Protein AF-A0AAX3VBH2-F1 (afdb_monomer)

Foldseek 3Di:
DWAKEWEFQVNLVFADFDAAFDKWKFAKAFQAPNNQAQQLAQVVDKDKWFKDFFPDDWDWDCDLLNDPDTAIWTWMWTDDPQAIYIYIDHPPDDRIDMGHGHIYTQATHGDPDPSNVVSCVNGRPVRMHIFGWHWKKKKKFKWAQAFSPNCCDDPPHGRDDTHTDRPRIDIDTDNTDDSGWDKDAPDPDPRGMIITIIIITTTGGDD

Sequence (207 aa):
MITPVVIDGLRLRWFVPPELGETVRWGLSWNVDSPSRWAVVEPAWLLTAEVRTSSKPLMWRLPRDGSDIREPVQPAVGRVGALQFMFDAEPPLPSRIEAAGALQLRAGTPRDDTNARQAWTDFDENASTTGVVRRLRLMSMESDMLPDPKFPHGPNWGWASRQFVSGSERFYELARAPRALRSYQLTDREYGPRREDFLLVDLETAA

Mean predicted aligned error: 5.99 Å

Nearest PDB structures (foldseek):
  8civ-assembly1_W  TM=4.843E-01  e=7.245E+00  Saccharomyces cerevisiae
  2f1x-assembly1_A  TM=1.568E-01  e=3.586E+00  Homo sapiens
  8frw-assembly1_A  TM=1.556E-01  e=5.528E+00  Mus musculus

Radius of gyration: 17.37 Å; Cα contacts (8 Å, |Δi|>4): 495; chains: 1; bounding box: 42×42×44 Å

pLDDT: mean 87.61, std 13.07, range [43.56, 98.56]

Secondary structure (DSSP, 8-state):
-EEEEEE-TTHHHHBPPP-TT-EEEEEEESSSS-TTTTTTSSTT-EEEEEEEE-SSPPEEE--TT--SSPEEEEEEEEEETTEEEEEEEPSSPPSEEEEES-EEEEE-SB-S-HHHHHHHHHS-GGGEEEEEEEEEEEEEEEEEEEE-TT-TTSSS-SEEEEEE-TT--EEEEESS--S---EEESSS-TTS-EEEEEEEEEEEPP-

Structure (mmCIF, N/CA/C/O backbone):
data_AF-A0AAX3VBH2-F1
#
_entry.id   AF-A0AAX3VBH2-F1
#
loop_
_atom_site.group_PDB
_atom_site.id
_atom_site.type_symbol
_atom_site.label_atom_id
_atom_site.label_alt_id
_atom_site.label_comp_id
_atom_site.label_asym_id
_atom_site.label_entity_id
_atom_site.label_seq_id
_atom_site.pdbx_PDB_ins_code
_atom_site.Cartn_x
_atom_site.Cartn_y
_atom_site.Cartn_z
_atom_site.occupancy
_atom_site.B_iso_or_equiv
_atom_site.auth_seq_id
_atom_site.auth_comp_id
_atom_site.auth_asym_id
_atom_site.auth_atom_id
_atom_site.pdbx_PDB_model_num
ATOM 1 N N . MET A 1 1 ? -15.650 4.581 3.842 1.00 94.12 1 MET A N 1
ATOM 2 C CA . MET A 1 1 ? -15.058 4.546 2.480 1.00 94.12 1 MET A CA 1
ATOM 3 C C . MET A 1 1 ? -14.186 3.307 2.359 1.00 94.12 1 MET A C 1
ATOM 5 O O . MET A 1 1 ? -13.433 3.052 3.289 1.00 94.12 1 MET A O 1
ATOM 9 N N . ILE A 1 2 ? -14.280 2.545 1.263 1.00 96.75 2 ILE A N 1
ATOM 10 C CA . ILE A 1 2 ? -13.403 1.386 1.018 1.00 96.75 2 ILE A CA 1
ATOM 11 C C . ILE A 1 2 ? -12.161 1.838 0.246 1.00 96.75 2 ILE A C 1
ATOM 13 O O . ILE A 1 2 ? -12.277 2.501 -0.783 1.00 96.75 2 ILE A O 1
ATOM 17 N N . THR A 1 3 ? -10.986 1.490 0.764 1.00 97.12 3 THR A N 1
ATOM 18 C CA . THR A 1 3 ? -9.677 1.845 0.209 1.00 97.12 3 THR A CA 1
ATOM 19 C C . THR A 1 3 ? -8.862 0.577 -0.049 1.00 97.12 3 THR A C 1
ATOM 21 O O . THR A 1 3 ? -8.591 -0.149 0.910 1.00 97.12 3 THR A O 1
ATOM 24 N N . PRO A 1 4 ? -8.451 0.294 -1.295 1.00 97.12 4 PRO A N 1
ATOM 25 C CA . PRO A 1 4 ? -7.553 -0.803 -1.601 1.00 97.12 4 PRO A CA 1
ATOM 26 C C . PRO A 1 4 ? -6.140 -0.483 -1.107 1.00 97.12 4 PRO A C 1
ATOM 28 O O . PRO A 1 4 ? -5.539 0.538 -1.452 1.00 97.12 4 PRO A O 1
ATOM 31 N N . VAL A 1 5 ? -5.609 -1.382 -0.284 1.00 97.31 5 VAL A N 1
ATOM 32 C CA . VAL A 1 5 ? -4.260 -1.311 0.274 1.00 97.31 5 VAL A CA 1
ATOM 33 C C . VAL A 1 5 ? -3.477 -2.550 -0.134 1.00 97.31 5 VAL A C 1
ATOM 35 O O . VAL A 1 5 ? -3.871 -3.675 0.161 1.00 97.31 5 VAL A O 1
ATOM 38 N N . VAL A 1 6 ? -2.337 -2.347 -0.780 1.00 95.88 6 VAL A N 1
ATOM 39 C CA . VAL A 1 6 ? -1.390 -3.391 -1.142 1.00 95.88 6 VAL A CA 1
ATOM 40 C C . VAL A 1 6 ? -0.329 -3.555 -0.059 1.00 95.88 6 VAL A C 1
ATOM 42 O O . VAL A 1 6 ? 0.297 -2.597 0.404 1.00 95.88 6 VAL A O 1
ATOM 45 N N . ILE A 1 7 ? -0.082 -4.810 0.296 1.00 96.00 7 ILE A N 1
ATOM 46 C CA . ILE A 1 7 ? 1.018 -5.259 1.137 1.00 96.00 7 ILE A CA 1
ATOM 47 C C . ILE A 1 7 ? 1.890 -6.187 0.287 1.00 96.00 7 ILE A C 1
ATOM 49 O O . ILE A 1 7 ? 1.461 -7.267 -0.126 1.00 96.00 7 ILE A O 1
ATOM 53 N N . ASP A 1 8 ? 3.120 -5.759 0.015 1.00 93.50 8 ASP A N 1
ATOM 54 C CA . ASP A 1 8 ? 4.111 -6.568 -0.695 1.00 93.50 8 ASP A CA 1
ATOM 55 C C . ASP A 1 8 ? 4.817 -7.577 0.231 1.00 93.50 8 ASP A C 1
ATOM 57 O O . ASP A 1 8 ? 4.678 -7.558 1.458 1.00 93.50 8 ASP A O 1
ATOM 61 N N . GLY A 1 9 ? 5.606 -8.479 -0.359 1.00 92.75 9 GLY A N 1
ATOM 62 C CA . GLY A 1 9 ? 6.325 -9.513 0.389 1.00 92.75 9 GLY A CA 1
ATOM 63 C C . GLY A 1 9 ? 7.362 -8.985 1.389 1.00 92.75 9 GLY A C 1
ATOM 64 O O . GLY A 1 9 ? 7.724 -9.704 2.32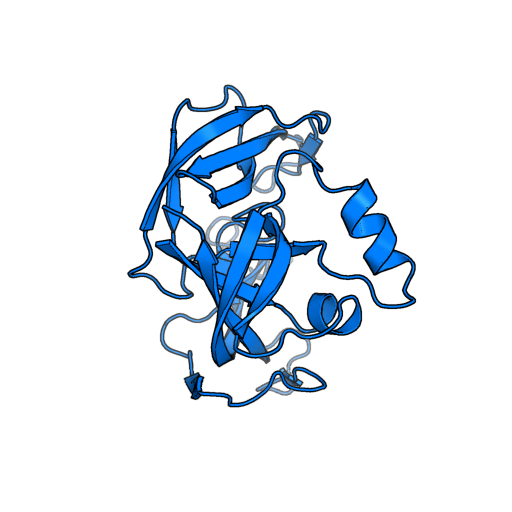1 1.00 92.75 9 GLY A O 1
ATOM 65 N N . LEU A 1 10 ? 7.866 -7.757 1.235 1.00 91.88 10 LEU A N 1
ATOM 66 C CA . LEU A 1 10 ? 8.751 -7.134 2.222 1.00 91.88 10 LEU A CA 1
ATOM 67 C C . LEU A 1 10 ? 7.934 -6.644 3.422 1.00 91.88 10 LEU A C 1
ATOM 69 O O . LEU A 1 10 ? 8.217 -7.021 4.557 1.00 91.88 10 LEU A O 1
ATOM 73 N N . ARG A 1 11 ? 6.864 -5.889 3.168 1.00 94.00 11 ARG A N 1
ATOM 74 C CA . ARG A 1 11 ? 5.983 -5.337 4.206 1.00 94.00 11 ARG A CA 1
ATOM 75 C C . ARG A 1 11 ? 5.262 -6.439 4.983 1.00 94.00 11 ARG A C 1
ATOM 77 O O . ARG A 1 11 ? 5.154 -6.342 6.202 1.00 94.00 11 ARG A O 1
ATOM 84 N N . LEU A 1 12 ? 4.876 -7.536 4.328 1.00 94.88 12 LEU A N 1
ATOM 85 C CA . LEU A 1 12 ? 4.289 -8.700 5.003 1.00 94.88 12 LEU A CA 1
ATOM 86 C C . LEU A 1 12 ? 5.286 -9.427 5.924 1.00 94.88 12 LEU A C 1
ATOM 88 O O . LEU A 1 12 ? 4.873 -10.105 6.864 1.00 94.88 12 LEU A O 1
ATOM 92 N N . ARG A 1 13 ? 6.598 -9.309 5.674 1.00 93.56 13 ARG A N 1
ATOM 93 C CA . ARG A 1 13 ? 7.633 -9.848 6.573 1.00 93.56 13 ARG A CA 1
ATOM 94 C C . ARG A 1 13 ? 7.843 -8.968 7.799 1.00 93.56 13 ARG A C 1
ATOM 96 O O . ARG A 1 13 ? 8.100 -9.512 8.866 1.00 93.56 13 ARG A O 1
ATOM 103 N N . TRP A 1 14 ? 7.709 -7.654 7.649 1.00 94.81 14 TRP A N 1
ATOM 104 C CA . TRP A 1 14 ? 7.930 -6.676 8.717 1.00 94.81 14 TRP A CA 1
ATOM 105 C C . TRP A 1 14 ? 6.729 -6.511 9.651 1.00 94.81 14 TRP A C 1
ATOM 107 O O . TRP A 1 14 ? 6.907 -6.304 10.850 1.00 94.81 14 TRP A O 1
ATOM 117 N N . PHE A 1 15 ? 5.507 -6.626 9.130 1.00 96.06 15 PHE A N 1
ATOM 118 C CA . PHE A 1 15 ? 4.290 -6.342 9.891 1.00 96.06 15 PHE A CA 1
ATOM 119 C C . PHE A 1 15 ? 3.464 -7.594 10.189 1.00 96.06 15 PHE A C 1
ATOM 121 O O . PHE A 1 15 ? 3.538 -8.619 9.500 1.00 96.06 15 PHE A O 1
ATOM 128 N N . VAL A 1 16 ? 2.683 -7.529 11.264 1.00 95.56 16 VAL A N 1
ATOM 129 C CA . VAL A 1 16 ? 1.690 -8.557 11.589 1.00 95.56 16 VAL A CA 1
ATOM 130 C C . VAL A 1 16 ? 0.636 -8.579 10.468 1.00 95.56 16 VAL A C 1
ATOM 132 O O . VAL A 1 16 ? 0.118 -7.515 10.123 1.00 95.56 16 VAL A O 1
ATOM 135 N N . PRO A 1 17 ? 0.351 -9.738 9.840 1.00 95.19 17 PRO A N 1
ATOM 136 C CA . PRO A 1 17 ? -0.667 -9.824 8.800 1.00 95.19 17 PRO A CA 1
ATOM 137 C C . PRO A 1 17 ? -2.057 -9.544 9.385 1.00 95.19 17 PRO A C 1
ATOM 139 O O . PRO A 1 17 ? -2.350 -10.079 10.453 1.00 95.19 17 PRO A O 1
ATOM 142 N N . PRO A 1 18 ? -2.905 -8.765 8.695 1.00 96.81 18 PRO A N 1
ATOM 143 C CA . PRO A 1 18 ? -4.230 -8.438 9.199 1.00 96.81 18 PRO A CA 1
ATOM 144 C C . PRO A 1 18 ? -5.196 -9.625 9.159 1.00 96.81 18 PRO A C 1
ATOM 146 O O . PRO A 1 18 ? -5.106 -10.494 8.281 1.00 96.81 18 PRO A O 1
ATOM 149 N N . GLU A 1 19 ? -6.190 -9.591 10.039 1.00 97.50 19 GLU A N 1
ATOM 150 C CA . GLU A 1 19 ? -7.351 -10.482 10.021 1.00 97.50 19 GLU A CA 1
ATOM 151 C C . GLU A 1 19 ? -8.620 -9.769 9.528 1.00 97.50 19 GLU A C 1
ATOM 153 O O . GLU A 1 19 ? -8.773 -8.554 9.640 1.00 97.50 19 GLU A O 1
ATOM 158 N N . LEU A 1 20 ? -9.563 -10.528 8.962 1.00 97.75 20 LEU A N 1
ATOM 159 C CA . LEU A 1 20 ? -10.864 -9.981 8.569 1.00 97.75 20 LEU A CA 1
ATOM 160 C C . LEU A 1 20 ? -11.619 -9.461 9.799 1.00 97.75 20 LEU A C 1
ATOM 162 O O . LEU A 1 20 ? -11.740 -10.157 10.803 1.00 97.75 20 LEU A O 1
ATOM 166 N N . GLY A 1 21 ? -12.165 -8.250 9.700 1.00 97.88 21 GLY A N 1
ATOM 167 C CA . GLY A 1 21 ? -12.861 -7.564 10.790 1.00 97.88 21 GLY A CA 1
ATOM 168 C C . GLY A 1 21 ? -11.937 -6.871 11.794 1.00 97.88 21 GLY A C 1
ATOM 169 O O . GLY A 1 21 ? -12.432 -6.164 12.671 1.00 97.88 21 GLY A O 1
ATOM 170 N N . GLU A 1 22 ? -10.617 -7.024 11.666 1.00 97.69 22 GLU A N 1
ATOM 171 C CA . GLU A 1 22 ? -9.654 -6.351 12.533 1.00 97.69 22 GLU A CA 1
ATOM 172 C C . GLU A 1 22 ? -9.677 -4.835 12.305 1.00 97.69 22 GLU A C 1
ATOM 174 O O . GLU A 1 22 ? -9.751 -4.357 11.170 1.00 97.69 22 GLU A O 1
ATOM 179 N N . THR A 1 23 ? -9.586 -4.072 13.396 1.00 98.00 23 THR A N 1
ATOM 180 C CA . THR A 1 23 ? -9.309 -2.633 13.334 1.00 98.00 23 THR A CA 1
ATOM 181 C C . THR A 1 23 ? -7.805 -2.414 13.367 1.00 98.00 23 THR A C 1
ATOM 183 O O . THR A 1 23 ? -7.145 -2.771 14.341 1.00 98.00 23 THR A O 1
ATOM 186 N N . VAL A 1 24 ? -7.270 -1.793 12.322 1.00 97.62 24 VAL A N 1
ATOM 187 C CA . VAL A 1 24 ? -5.834 -1.570 12.140 1.00 97.62 24 VAL A CA 1
ATOM 188 C C . VAL A 1 24 ? -5.507 -0.082 12.118 1.00 97.62 24 VAL A C 1
ATOM 190 O O . VAL A 1 24 ? -6.316 0.735 11.675 1.00 97.62 24 VAL A O 1
ATOM 193 N N . ARG A 1 25 ? -4.291 0.267 12.551 1.00 96.81 25 ARG A N 1
ATOM 194 C CA . ARG A 1 25 ? -3.691 1.593 12.356 1.00 96.81 25 ARG A CA 1
ATOM 195 C C . ARG A 1 25 ? -2.485 1.467 11.437 1.00 96.81 25 ARG A C 1
ATOM 197 O O . ARG A 1 25 ? -1.484 0.863 11.821 1.00 96.81 25 ARG A O 1
ATOM 204 N N . TRP A 1 26 ? -2.566 2.066 10.256 1.00 97.81 26 TRP A N 1
ATOM 205 C CA . TRP A 1 26 ? -1.555 1.950 9.209 1.00 97.81 26 TRP A CA 1
ATOM 206 C C . TRP A 1 26 ? -1.059 3.310 8.723 1.00 97.81 26 TRP A C 1
ATOM 208 O O . TRP A 1 26 ? -1.827 4.254 8.551 1.00 97.81 26 TRP A O 1
ATOM 218 N N . GLY A 1 27 ? 0.240 3.397 8.465 1.00 97.31 27 GLY A N 1
ATOM 219 C CA . GLY A 1 27 ? 0.831 4.402 7.598 1.00 97.31 27 GLY A CA 1
ATOM 220 C C . GLY A 1 27 ? 0.737 3.934 6.151 1.00 97.31 27 GLY A C 1
ATOM 221 O O . GLY A 1 27 ? 1.294 2.892 5.798 1.00 97.31 27 GLY A O 1
ATOM 222 N N . LEU A 1 28 ? 0.012 4.686 5.329 1.00 97.06 28 LEU A N 1
ATOM 223 C CA . LEU A 1 28 ? -0.258 4.368 3.929 1.00 97.06 28 LEU A CA 1
ATOM 224 C C . LEU A 1 28 ? 0.488 5.337 3.014 1.00 97.06 28 LEU A C 1
ATOM 226 O O . LEU A 1 28 ? 0.675 6.500 3.369 1.00 97.06 28 LEU A O 1
ATOM 230 N N . SER A 1 29 ? 0.886 4.883 1.828 1.00 95.06 29 SER A N 1
ATOM 231 C CA . SER A 1 29 ? 1.460 5.753 0.797 1.00 95.06 29 SER A CA 1
ATOM 232 C C . SER A 1 29 ? 0.906 5.466 -0.582 1.00 95.06 29 SER A C 1
ATOM 234 O O . SER A 1 29 ? 0.682 4.306 -0.898 1.00 95.06 29 SER A O 1
ATOM 236 N N . TRP A 1 30 ? 0.786 6.475 -1.436 1.00 91.94 30 TRP A N 1
ATOM 237 C CA . TRP A 1 30 ? 0.319 6.269 -2.809 1.00 91.94 30 TRP A CA 1
ATOM 238 C C . TRP A 1 30 ? 1.464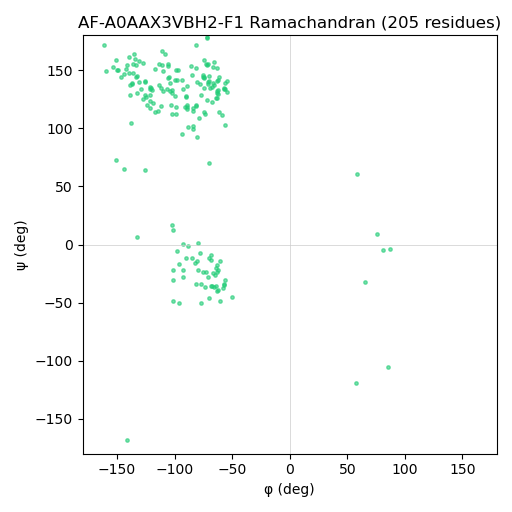 6.126 -3.828 1.00 91.94 30 TRP A C 1
ATOM 240 O O . TRP A 1 30 ? 1.505 5.151 -4.570 1.00 91.94 30 TRP A O 1
ATOM 250 N N . ASN A 1 31 ? 2.437 7.046 -3.834 1.00 82.50 31 ASN A N 1
ATOM 251 C CA . ASN A 1 31 ? 3.417 7.153 -4.927 1.00 82.50 31 ASN A CA 1
ATOM 252 C C . ASN A 1 31 ? 4.896 7.268 -4.482 1.00 82.50 31 ASN A C 1
ATOM 254 O O . ASN A 1 31 ? 5.748 7.489 -5.335 1.00 82.50 31 ASN A O 1
ATOM 258 N N . VAL A 1 32 ? 5.197 7.126 -3.184 1.00 74.94 32 VAL A N 1
ATOM 259 C CA . VAL A 1 32 ? 6.502 7.491 -2.582 1.00 74.94 32 VAL A CA 1
ATOM 260 C C . VAL A 1 32 ? 7.684 6.703 -3.177 1.00 74.94 32 VAL A C 1
ATOM 262 O O . VAL A 1 32 ? 8.647 7.303 -3.633 1.00 74.94 32 VAL A O 1
ATOM 265 N N . ASP A 1 33 ? 7.604 5.370 -3.285 1.00 68.38 33 ASP A N 1
ATOM 266 C CA . ASP A 1 33 ? 8.713 4.587 -3.879 1.00 68.38 33 ASP A CA 1
ATOM 267 C C . ASP A 1 33 ? 8.467 4.159 -5.324 1.00 68.38 33 ASP A C 1
ATOM 269 O O . ASP A 1 33 ? 9.378 3.720 -6.025 1.00 68.38 33 ASP A O 1
ATOM 273 N N . SER A 1 34 ? 7.209 4.115 -5.751 1.00 69.19 34 SER A N 1
ATOM 274 C CA . SER A 1 34 ? 6.845 3.481 -7.019 1.00 69.19 34 SER A CA 1
ATOM 275 C C . SER A 1 34 ? 5.608 4.151 -7.613 1.00 69.19 34 SER A C 1
ATOM 277 O O . SER A 1 34 ? 4.524 3.568 -7.588 1.00 69.19 34 SER A O 1
ATOM 279 N N . PRO A 1 35 ? 5.758 5.379 -8.145 1.00 66.19 35 PRO A N 1
ATOM 280 C CA . PRO A 1 35 ? 4.635 6.251 -8.477 1.00 66.19 35 PRO A CA 1
ATOM 281 C C . PRO A 1 35 ? 3.624 5.656 -9.456 1.00 66.19 35 PRO A C 1
ATOM 283 O O . PRO A 1 35 ? 2.437 5.938 -9.360 1.00 66.19 35 PRO A O 1
ATOM 286 N N . SER A 1 36 ? 4.096 4.841 -10.400 1.00 70.50 36 SER A N 1
ATOM 287 C CA . SER A 1 36 ? 3.272 4.196 -11.425 1.00 70.50 36 SER A CA 1
ATOM 288 C C . SER A 1 36 ? 2.861 2.770 -11.069 1.00 70.50 36 SER A C 1
ATOM 290 O O . SER A 1 36 ? 1.942 2.231 -11.678 1.00 70.50 36 SER A O 1
ATOM 292 N N . ARG A 1 37 ? 3.535 2.136 -10.100 1.00 76.69 37 ARG A N 1
ATOM 293 C CA . ARG A 1 37 ? 3.442 0.684 -9.899 1.00 76.69 37 ARG A CA 1
ATOM 294 C C . ARG A 1 37 ? 2.064 0.264 -9.408 1.00 76.69 37 ARG A C 1
ATOM 296 O O . ARG A 1 37 ? 1.573 -0.773 -9.818 1.00 76.69 37 ARG A O 1
ATOM 303 N N . TRP A 1 38 ? 1.419 1.073 -8.575 1.00 85.50 38 TRP A N 1
ATOM 304 C CA . TRP A 1 38 ? 0.131 0.714 -7.974 1.00 85.50 38 TRP A CA 1
ATOM 305 C C . TRP A 1 38 ? -1.080 1.302 -8.699 1.00 85.50 38 TRP A C 1
ATOM 307 O O . TRP A 1 38 ? -2.203 0.938 -8.374 1.00 85.50 38 TRP A O 1
ATOM 317 N N . ALA A 1 39 ? -0.873 2.158 -9.705 1.00 83.00 39 ALA A N 1
ATOM 318 C CA . ALA A 1 39 ? -1.963 2.805 -10.441 1.00 83.00 39 ALA A CA 1
ATOM 319 C C . ALA A 1 39 ? -2.833 1.809 -11.231 1.00 83.00 39 ALA A C 1
ATOM 321 O O . ALA A 1 39 ? -4.005 2.069 -11.479 1.00 83.00 39 ALA A O 1
ATOM 322 N N . VAL A 1 40 ? -2.260 0.665 -11.618 1.00 84.00 40 VAL A N 1
ATOM 323 C CA . VAL A 1 40 ? -2.963 -0.407 -12.344 1.00 84.00 40 VAL A CA 1
ATOM 324 C C . VAL A 1 40 ? -3.761 -1.336 -11.425 1.00 84.00 40 VAL A C 1
ATOM 326 O O . VAL A 1 40 ? -4.615 -2.080 -11.897 1.00 84.00 40 VAL A O 1
ATOM 329 N N . VAL A 1 41 ? -3.490 -1.311 -10.118 1.00 85.38 41 VAL A N 1
ATOM 330 C CA . VAL A 1 41 ? -4.206 -2.129 -9.135 1.00 85.38 41 VAL A CA 1
ATOM 331 C C . VAL A 1 41 ? -5.506 -1.420 -8.814 1.00 85.38 41 VAL A C 1
ATOM 333 O O . VAL A 1 41 ? -5.427 -0.328 -8.302 1.00 85.38 41 VAL A O 1
ATOM 336 N N . GLU A 1 42 ? -6.678 -2.006 -9.060 1.00 90.88 42 GLU A N 1
ATOM 337 C CA . GLU A 1 42 ? -7.979 -1.342 -8.820 1.00 90.88 42 GLU A CA 1
ATOM 338 C C . GLU A 1 42 ? -8.167 -0.019 -9.591 1.00 90.88 42 GLU A C 1
ATOM 340 O O . GLU A 1 42 ? -8.409 1.031 -8.998 1.00 90.88 42 GLU A O 1
ATOM 345 N N . PRO A 1 43 ? -8.123 -0.036 -10.936 1.00 87.88 43 PRO A N 1
ATOM 346 C CA . PRO A 1 43 ? -8.179 1.182 -11.753 1.00 87.88 43 PRO A CA 1
ATOM 347 C C . PRO A 1 43 ? -9.493 1.970 -11.610 1.00 87.88 43 PRO A C 1
ATOM 349 O O . PRO A 1 43 ? -9.558 3.137 -11.984 1.00 87.88 43 PRO A O 1
ATOM 352 N N . ALA A 1 44 ? -10.547 1.339 -11.083 1.00 91.06 44 ALA A N 1
ATOM 353 C CA . ALA A 1 44 ? -11.822 1.990 -10.797 1.00 91.06 44 ALA A CA 1
ATOM 354 C C . ALA A 1 44 ? -11.817 2.778 -9.475 1.00 91.06 44 ALA A C 1
ATOM 356 O O . ALA A 1 44 ? -12.730 3.568 -9.233 1.00 91.06 44 ALA A O 1
ATOM 357 N N . TRP A 1 45 ? -10.825 2.562 -8.607 1.00 93.94 45 TRP A N 1
ATOM 358 C CA . TRP A 1 45 ? -10.697 3.311 -7.368 1.00 93.94 45 TRP A CA 1
ATOM 359 C C . TRP A 1 45 ? -9.969 4.629 -7.626 1.00 93.94 45 TRP A C 1
ATOM 361 O O . TRP A 1 45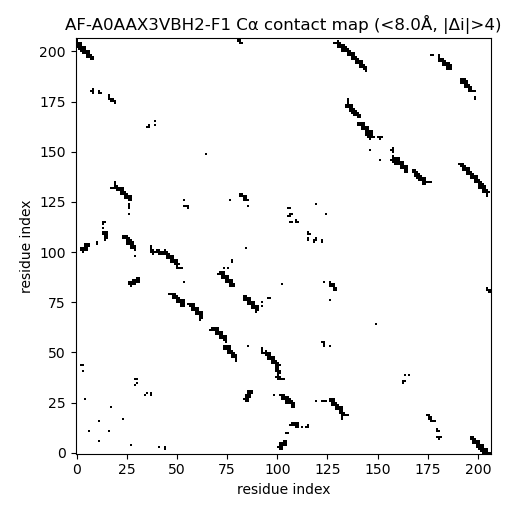 ? -8.794 4.655 -7.995 1.00 93.94 45 TRP A O 1
ATOM 371 N N . LEU A 1 46 ? -10.694 5.725 -7.419 1.00 93.88 46 LEU A N 1
ATOM 372 C CA . LEU A 1 46 ? -10.233 7.094 -7.597 1.00 93.88 46 LEU A CA 1
ATOM 373 C C . LEU A 1 46 ? -10.765 7.945 -6.445 1.00 93.88 46 LEU A C 1
ATOM 375 O O . LEU A 1 46 ? -11.937 7.840 -6.076 1.00 93.88 46 LEU A O 1
ATOM 379 N N . LEU A 1 47 ? -9.921 8.816 -5.903 1.00 93.81 47 LEU A N 1
ATOM 380 C CA . LEU A 1 47 ? -10.316 9.793 -4.894 1.00 93.81 47 LEU A CA 1
ATOM 381 C C . LEU A 1 47 ? -9.643 11.138 -5.133 1.00 93.81 47 LEU A C 1
ATOM 383 O O . LEU A 1 47 ? -8.486 11.210 -5.544 1.00 93.81 47 LEU A O 1
ATOM 387 N N . THR A 1 48 ? -10.343 12.209 -4.782 1.00 96.62 48 THR A N 1
ATOM 388 C CA . THR A 1 48 ? -9.766 13.551 -4.729 1.00 96.62 48 THR A CA 1
ATOM 389 C C . THR A 1 48 ? -9.400 13.874 -3.286 1.00 96.62 48 THR A C 1
ATOM 391 O O . THR A 1 48 ? -10.287 14.020 -2.446 1.00 96.62 48 THR A O 1
ATOM 394 N N . ALA A 1 49 ? -8.105 13.982 -2.994 1.00 96.31 49 ALA A N 1
ATOM 395 C CA . ALA A 1 49 ? -7.593 14.287 -1.663 1.00 96.31 49 ALA A CA 1
ATOM 396 C C . ALA A 1 49 ? -7.224 15.760 -1.523 1.00 96.31 49 ALA A C 1
ATOM 398 O O . ALA A 1 49 ? -6.634 16.348 -2.430 1.00 96.31 49 ALA A O 1
ATOM 399 N N . GLU A 1 50 ? -7.505 16.330 -0.354 1.00 97.50 50 GLU A N 1
ATOM 400 C CA . GLU A 1 50 ? -6.897 17.590 0.066 1.00 97.50 50 GLU A CA 1
ATOM 401 C C . GLU A 1 50 ? -5.451 17.351 0.479 1.00 97.50 50 GLU A C 1
ATOM 403 O O . GLU A 1 50 ? -5.119 16.312 1.056 1.00 97.50 50 GLU A O 1
ATOM 408 N N . VAL A 1 51 ? -4.590 18.316 0.180 1.00 97.00 51 VAL A N 1
ATOM 409 C CA . VAL A 1 51 ? -3.150 18.183 0.373 1.00 97.00 51 VAL A CA 1
ATOM 410 C C . VAL A 1 51 ? -2.668 19.131 1.450 1.00 97.00 51 VAL A C 1
ATOM 412 O O . VAL A 1 51 ? -3.013 20.312 1.481 1.00 97.00 51 VAL A O 1
ATOM 415 N N . ARG A 1 52 ? -1.785 18.614 2.297 1.00 95.12 52 ARG A N 1
ATOM 416 C CA . ARG A 1 52 ? -0.952 19.417 3.187 1.00 95.12 52 ARG A CA 1
ATOM 417 C C . ARG A 1 52 ? 0.488 18.934 3.149 1.00 95.12 52 ARG A C 1
ATOM 419 O O . ARG A 1 52 ? 0.758 17.778 2.825 1.00 95.12 52 ARG A O 1
ATOM 426 N N . THR A 1 53 ? 1.408 19.797 3.551 1.00 93.31 53 THR A N 1
ATOM 427 C CA . THR A 1 53 ? 2.808 19.417 3.742 1.00 93.31 53 THR A CA 1
ATOM 428 C C . THR A 1 53 ? 2.930 18.371 4.854 1.00 93.31 53 THR A C 1
ATOM 430 O O . THR A 1 53 ? 2.222 18.432 5.869 1.00 93.31 53 THR A O 1
ATOM 433 N N . SER A 1 54 ? 3.816 17.395 4.657 1.00 93.81 54 SER A N 1
ATOM 434 C CA . SER A 1 54 ? 4.223 16.476 5.719 1.00 93.81 54 SER A CA 1
ATOM 435 C C . SER A 1 54 ? 5.162 17.173 6.708 1.00 93.81 54 SER A C 1
ATOM 437 O O . SER A 1 54 ? 5.811 18.164 6.380 1.00 93.81 54 SER A O 1
ATOM 439 N N . SER A 1 55 ? 5.270 16.627 7.918 1.00 92.25 55 SER A N 1
ATOM 440 C CA . SER A 1 55 ? 6.337 16.985 8.861 1.00 92.25 55 SER A CA 1
ATOM 441 C C . SER A 1 55 ? 7.730 16.525 8.404 1.00 92.25 55 SER A C 1
ATOM 443 O O . SER A 1 55 ? 8.736 16.957 8.969 1.00 92.25 55 SER A O 1
ATOM 445 N N . LYS A 1 56 ? 7.809 15.646 7.395 1.00 91.56 56 LYS A N 1
ATOM 446 C CA . LYS A 1 56 ? 9.075 15.141 6.861 1.00 91.56 56 LYS A CA 1
ATOM 447 C C . LYS A 1 56 ? 9.789 16.191 6.003 1.00 91.56 56 LYS A C 1
ATOM 449 O O . LYS A 1 56 ? 9.133 16.958 5.293 1.00 91.56 56 LYS A O 1
ATOM 454 N N . PRO A 1 57 ? 11.132 16.234 6.068 1.00 89.75 57 PRO A N 1
ATOM 455 C CA . PRO A 1 57 ? 11.914 17.228 5.351 1.00 89.75 57 PRO A CA 1
ATOM 456 C C . PRO A 1 57 ? 11.798 17.051 3.836 1.00 89.75 57 PRO A C 1
ATOM 458 O O . PRO A 1 57 ? 11.530 15.958 3.336 1.00 89.75 57 PRO A O 1
ATOM 461 N N . LEU A 1 58 ? 12.058 18.140 3.114 1.00 90.00 58 LEU A N 1
ATOM 462 C CA . LEU A 1 58 ? 12.242 18.115 1.668 1.00 90.00 58 LEU A CA 1
ATOM 463 C C . LEU A 1 58 ? 13.363 17.134 1.303 1.00 90.00 58 LEU A C 1
ATOM 465 O O . LEU A 1 58 ? 14.439 17.135 1.907 1.00 90.00 58 LEU A O 1
ATOM 469 N N . MET A 1 59 ? 13.094 16.304 0.306 1.00 88.50 59 MET A N 1
ATOM 470 C CA . MET A 1 59 ? 14.011 15.302 -0.213 1.00 88.50 59 MET A CA 1
ATOM 471 C C . MET A 1 59 ? 14.513 15.718 -1.593 1.00 88.50 59 MET A C 1
ATOM 473 O O . MET A 1 59 ? 13.938 16.578 -2.256 1.00 88.50 59 MET A O 1
ATOM 477 N N . TRP A 1 60 ? 15.589 15.078 -2.035 1.00 85.00 60 TRP A N 1
ATOM 478 C CA . TRP A 1 60 ? 16.146 15.265 -3.368 1.00 85.00 60 TRP A CA 1
ATOM 479 C C . TRP A 1 60 ? 16.162 13.919 -4.069 1.00 85.00 60 TRP A C 1
ATOM 481 O O . TRP A 1 60 ? 16.843 13.000 -3.606 1.00 85.00 60 TRP A O 1
ATOM 491 N N . ARG A 1 61 ? 15.422 13.795 -5.171 1.00 74.69 61 ARG A N 1
ATOM 492 C CA . ARG A 1 61 ? 15.430 12.580 -5.993 1.00 74.69 61 ARG A CA 1
ATOM 493 C C . ARG A 1 61 ? 16.209 12.812 -7.271 1.00 74.69 61 ARG A C 1
ATOM 495 O O . ARG A 1 61 ? 16.303 13.941 -7.746 1.00 74.69 61 ARG A O 1
ATOM 502 N N . LEU A 1 62 ? 16.732 11.733 -7.842 1.00 69.69 62 LEU A N 1
ATOM 503 C CA . LEU A 1 62 ? 17.126 11.781 -9.241 1.00 69.69 62 LEU A CA 1
ATOM 504 C C . LEU A 1 62 ? 15.867 12.041 -10.086 1.00 69.69 62 LEU A C 1
ATOM 506 O O . LEU A 1 62 ? 14.829 11.414 -9.837 1.00 69.69 62 LEU A O 1
ATOM 510 N N . PRO A 1 63 ? 15.934 12.997 -11.014 1.00 64.50 63 PRO A N 1
ATOM 511 C CA . PRO A 1 63 ? 14.809 13.406 -11.828 1.00 64.50 63 PRO A CA 1
ATOM 512 C C . PRO A 1 63 ? 14.346 12.254 -12.708 1.00 64.50 63 PRO A C 1
ATOM 514 O O . PRO A 1 63 ? 15.106 11.364 -13.104 1.00 64.50 63 PRO A O 1
ATOM 517 N N . ARG A 1 64 ? 13.054 12.269 -13.040 1.00 59.31 64 ARG A N 1
ATOM 518 C CA . ARG A 1 64 ? 12.448 11.222 -13.879 1.00 59.31 64 ARG A CA 1
ATOM 519 C C . ARG A 1 64 ? 12.943 11.265 -15.325 1.00 59.31 64 ARG A C 1
ATOM 521 O O . ARG A 1 64 ? 12.541 10.415 -16.117 1.00 59.31 64 ARG A O 1
ATOM 528 N N . ASP A 1 65 ? 13.684 12.293 -15.718 1.00 58.47 65 ASP A N 1
ATOM 529 C CA . ASP A 1 65 ? 14.253 12.459 -17.057 1.00 58.47 65 ASP A CA 1
ATOM 530 C C . ASP A 1 65 ? 15.641 11.817 -17.219 1.00 58.47 65 ASP A C 1
ATOM 532 O O . ASP A 1 65 ? 16.180 11.827 -18.323 1.00 58.47 65 ASP A O 1
ATOM 536 N N . GLY A 1 66 ? 16.186 11.217 -16.153 1.00 58.62 66 GLY A N 1
ATOM 537 C CA . GLY A 1 66 ? 17.485 10.549 -16.177 1.00 58.62 66 GLY A CA 1
ATOM 538 C C . GLY A 1 66 ? 18.676 11.504 -16.182 1.00 58.62 66 GLY A C 1
ATOM 539 O O . GLY A 1 66 ? 19.802 11.051 -16.377 1.00 58.62 66 GLY A O 1
ATOM 540 N N . SER A 1 67 ? 18.457 12.805 -15.973 1.00 65.69 67 SER A N 1
ATOM 541 C CA . SER A 1 67 ? 19.554 13.730 -15.717 1.00 65.69 67 SER A CA 1
ATOM 542 C C . SER A 1 67 ? 20.135 13.519 -14.313 1.00 65.69 67 SER A C 1
ATOM 544 O O . SER A 1 67 ? 19.475 13.033 -13.397 1.00 65.69 67 SER A O 1
ATOM 546 N N . ASP A 1 68 ? 21.396 13.901 -14.116 1.00 72.19 68 ASP A N 1
ATOM 547 C CA . ASP A 1 68 ? 22.039 13.837 -12.795 1.00 72.19 68 ASP A CA 1
ATOM 548 C C . ASP A 1 68 ? 21.639 15.016 -11.883 1.00 72.19 68 ASP A C 1
ATOM 550 O O . ASP A 1 68 ? 22.105 15.137 -10.744 1.00 72.19 68 ASP A O 1
ATOM 554 N N . ILE A 1 69 ? 20.774 15.914 -12.370 1.00 73.94 69 ILE A N 1
ATOM 555 C CA . ILE A 1 69 ? 20.354 17.119 -11.656 1.00 73.94 69 ILE A CA 1
ATOM 556 C C . ILE A 1 69 ? 19.218 16.754 -10.711 1.00 73.94 69 ILE A C 1
ATOM 558 O O . ILE A 1 69 ? 18.065 16.668 -11.108 1.00 73.94 69 ILE A O 1
ATOM 562 N N . ARG A 1 70 ? 19.536 16.557 -9.432 1.00 79.88 70 ARG A N 1
ATOM 563 C CA . ARG A 1 70 ? 18.520 16.202 -8.438 1.00 79.88 70 ARG A CA 1
ATOM 564 C C . ARG A 1 70 ? 17.396 17.240 -8.379 1.00 79.88 70 ARG A C 1
ATOM 566 O O . ARG A 1 70 ? 17.653 18.435 -8.251 1.00 79.88 70 ARG A O 1
ATOM 573 N N . GLU A 1 71 ? 16.162 16.754 -8.375 1.00 82.06 71 GLU A N 1
ATOM 574 C CA . GLU A 1 71 ? 14.954 17.562 -8.231 1.00 82.06 71 GLU A CA 1
ATOM 575 C C . GLU A 1 71 ? 14.458 17.546 -6.783 1.00 82.06 71 GLU A C 1
ATOM 577 O O . GLU A 1 71 ? 14.502 16.494 -6.122 1.00 82.06 71 GLU A O 1
ATOM 582 N N . PRO A 1 72 ? 13.957 18.687 -6.278 1.00 88.44 72 PRO A N 1
ATOM 583 C CA . PRO A 1 72 ? 13.337 18.735 -4.969 1.00 88.44 72 PRO A CA 1
ATOM 584 C C . PRO A 1 72 ? 12.004 17.984 -4.991 1.00 88.44 72 PRO A C 1
ATOM 586 O O . PRO A 1 72 ? 11.165 18.172 -5.870 1.00 88.44 72 PRO A O 1
ATOM 589 N N . VAL A 1 73 ? 11.788 17.166 -3.971 1.00 88.69 73 VAL A N 1
ATOM 590 C CA . VAL A 1 73 ? 10.534 16.460 -3.720 1.00 88.69 73 VAL A CA 1
ATOM 591 C C . VAL A 1 73 ? 10.085 16.784 -2.320 1.00 88.69 73 VAL A C 1
ATOM 593 O O . VAL A 1 73 ? 10.841 16.644 -1.360 1.00 88.69 73 VAL A O 1
ATOM 596 N N . GLN A 1 74 ? 8.836 17.199 -2.203 1.00 91.31 74 GLN A N 1
ATOM 597 C CA . GLN A 1 74 ? 8.216 17.483 -0.930 1.00 91.31 74 GLN A CA 1
ATOM 598 C C . GLN A 1 74 ? 7.305 16.311 -0.547 1.00 91.31 74 GLN A C 1
ATOM 600 O O . GLN A 1 74 ? 6.263 16.127 -1.185 1.00 91.31 74 GLN A O 1
ATOM 605 N N . PRO A 1 75 ? 7.646 15.548 0.511 1.00 93.19 75 PRO A N 1
ATOM 606 C CA . PRO A 1 75 ? 6.688 14.672 1.160 1.00 93.19 75 PRO 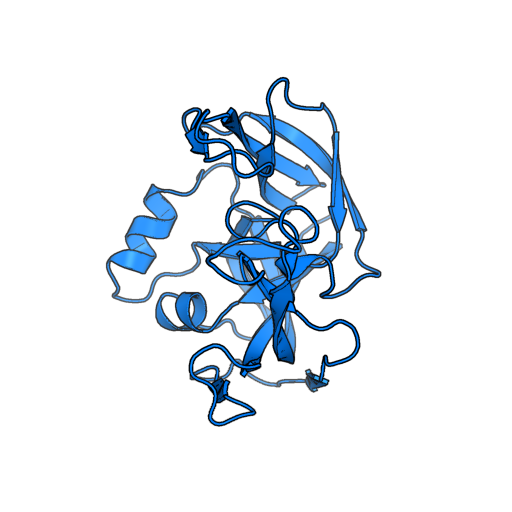A CA 1
ATOM 607 C C . PRO A 1 75 ? 5.455 15.466 1.588 1.00 93.19 75 PRO A C 1
ATOM 609 O O . PRO A 1 75 ? 5.547 16.527 2.222 1.00 93.19 75 PRO A O 1
ATOM 612 N N . ALA A 1 76 ? 4.295 14.934 1.246 1.00 95.06 76 ALA A N 1
ATOM 613 C CA . ALA A 1 76 ? 2.996 15.528 1.476 1.00 95.06 76 ALA A CA 1
ATOM 614 C C . ALA A 1 76 ? 2.021 14.481 2.013 1.00 95.06 76 ALA A C 1
ATOM 616 O O . ALA A 1 76 ? 2.257 13.272 1.952 1.00 95.06 76 ALA A O 1
ATOM 617 N N . VAL A 1 77 ? 0.917 14.965 2.571 1.00 96.88 77 VAL A N 1
ATOM 618 C CA . VAL A 1 77 ? -0.160 14.139 3.106 1.00 96.88 77 VAL A CA 1
ATOM 619 C C . VAL A 1 77 ? -1.432 14.452 2.341 1.00 96.88 77 VAL A C 1
ATOM 621 O O . VAL A 1 77 ? -1.872 15.602 2.310 1.00 96.88 77 VAL A O 1
ATOM 624 N N . GLY A 1 78 ? -2.006 13.421 1.728 1.00 96.62 78 GLY A N 1
ATOM 625 C CA . GLY A 1 78 ? -3.334 13.450 1.135 1.00 96.62 78 GLY A CA 1
ATOM 626 C C . GLY A 1 78 ? -4.369 13.051 2.179 1.00 96.62 78 GLY A C 1
ATOM 627 O O . GLY A 1 78 ? -4.148 12.104 2.938 1.00 96.62 78 GLY A O 1
ATOM 628 N N . ARG A 1 79 ? -5.493 13.769 2.230 1.00 96.69 79 ARG A N 1
ATOM 629 C CA . ARG A 1 79 ? -6.600 13.504 3.151 1.00 96.69 79 ARG A CA 1
ATOM 630 C C . ARG A 1 79 ? -7.945 13.428 2.433 1.00 96.69 79 ARG A C 1
ATOM 632 O O . ARG A 1 79 ? -8.286 14.320 1.660 1.00 96.69 79 ARG A O 1
ATOM 639 N N . VAL A 1 80 ? -8.733 12.406 2.775 1.00 95.94 80 VAL A N 1
ATOM 640 C CA . VAL A 1 80 ? -10.159 12.271 2.425 1.00 95.94 80 VAL A CA 1
ATOM 641 C C . VAL A 1 80 ? -10.918 11.740 3.638 1.00 95.94 80 VAL A C 1
ATOM 643 O O . VAL A 1 80 ? -10.814 10.563 3.979 1.00 95.94 80 VAL A O 1
ATOM 646 N N . GLY A 1 81 ? -11.662 12.610 4.324 1.00 93.62 81 GLY A N 1
ATOM 647 C CA . GLY A 1 81 ? -12.331 12.251 5.579 1.00 93.62 81 GLY A CA 1
ATOM 648 C C . GLY A 1 81 ? -11.327 11.748 6.626 1.00 93.62 81 GLY A C 1
ATOM 649 O O . GLY A 1 81 ? -10.408 12.483 7.016 1.00 93.62 81 GLY A O 1
ATOM 650 N N . ALA A 1 82 ? -11.504 10.495 7.061 1.00 95.06 82 ALA A N 1
ATOM 651 C CA . ALA A 1 82 ? -10.607 9.789 7.980 1.00 95.06 82 ALA A CA 1
ATOM 652 C C . ALA A 1 82 ? -9.402 9.101 7.301 1.00 95.06 82 ALA A C 1
ATOM 654 O O . ALA A 1 82 ? -8.482 8.669 7.998 1.00 95.06 82 ALA A O 1
ATOM 655 N N . LEU A 1 83 ? -9.385 8.990 5.967 1.00 97.06 83 LEU A N 1
ATOM 656 C CA . LEU A 1 83 ? -8.239 8.459 5.230 1.00 97.06 83 LEU A CA 1
ATOM 657 C C . LEU A 1 83 ? -7.138 9.520 5.153 1.00 97.06 83 LEU A C 1
ATOM 659 O O . LEU A 1 83 ? -7.369 10.642 4.697 1.00 97.06 83 LEU A O 1
ATOM 663 N N . GLN A 1 84 ? -5.932 9.125 5.541 1.00 97.25 84 GLN A N 1
ATOM 664 C CA . GLN A 1 84 ? -4.695 9.870 5.348 1.00 97.25 84 GLN A CA 1
ATOM 665 C C . GLN A 1 84 ? -3.615 8.971 4.741 1.00 97.25 84 GLN A C 1
ATOM 667 O O . GLN A 1 84 ? -3.461 7.805 5.113 1.00 97.25 84 GLN A O 1
ATOM 672 N N . PHE A 1 85 ? -2.846 9.513 3.805 1.00 96.38 85 PHE A N 1
ATOM 673 C CA . PHE A 1 85 ? -1.736 8.795 3.189 1.00 96.38 85 PHE A CA 1
ATOM 674 C C . PHE A 1 85 ? -0.626 9.755 2.783 1.00 96.38 85 PHE A C 1
ATOM 676 O O . PHE A 1 85 ? -0.875 10.912 2.449 1.00 96.38 85 PHE A O 1
ATOM 683 N N . MET A 1 86 ? 0.608 9.264 2.800 1.00 95.94 86 MET A N 1
ATOM 684 C CA . MET A 1 86 ? 1.761 10.011 2.320 1.00 95.94 86 MET A CA 1
ATOM 685 C C . MET A 1 86 ? 1.929 9.870 0.809 1.00 95.94 86 MET A C 1
ATOM 687 O O . MET A 1 86 ? 1.671 8.819 0.212 1.00 95.94 86 MET A O 1
ATOM 691 N N . PHE A 1 87 ? 2.405 10.931 0.185 1.00 93.50 87 PHE A N 1
ATOM 692 C CA . PHE A 1 87 ? 2.795 10.932 -1.213 1.00 93.50 87 PHE A CA 1
ATOM 693 C C . PHE A 1 87 ? 3.902 11.963 -1.431 1.00 93.50 87 PHE A C 1
ATOM 695 O O . PHE A 1 87 ? 4.067 12.892 -0.645 1.00 93.50 87 PHE A O 1
ATOM 702 N N . ASP A 1 88 ? 4.647 11.789 -2.505 1.00 90.62 88 ASP A N 1
ATOM 703 C CA . ASP A 1 88 ? 5.707 12.675 -2.944 1.00 90.62 88 ASP A CA 1
ATOM 704 C C . ASP A 1 88 ? 5.203 13.543 -4.097 1.00 90.62 88 ASP A C 1
ATOM 706 O O . ASP A 1 88 ? 4.654 13.034 -5.083 1.00 90.62 88 ASP A O 1
ATOM 710 N N . ALA A 1 89 ? 5.416 14.853 -3.992 1.00 88.56 89 ALA A N 1
ATOM 711 C CA . ALA A 1 89 ? 5.092 15.815 -5.038 1.00 88.56 89 ALA A CA 1
ATOM 712 C C . ALA A 1 89 ? 6.232 16.802 -5.281 1.00 88.56 89 ALA A C 1
ATOM 714 O O . ALA A 1 89 ? 7.056 17.074 -4.408 1.00 88.56 89 ALA A O 1
ATOM 715 N N . GLU A 1 90 ? 6.269 17.333 -6.497 1.00 86.81 90 GLU A N 1
ATOM 716 C CA . GLU A 1 90 ? 7.146 18.447 -6.838 1.00 86.81 90 GLU A CA 1
ATOM 717 C C . GLU A 1 90 ? 6.580 19.73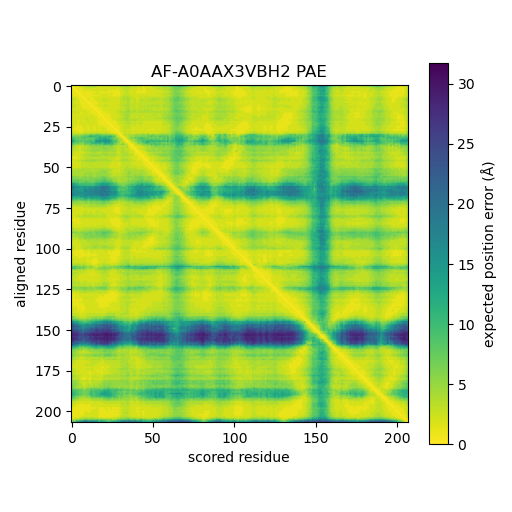3 -6.220 1.00 86.81 90 GLU A C 1
ATOM 719 O O . GLU A 1 90 ? 5.369 19.961 -6.283 1.00 86.81 90 GLU A O 1
ATOM 724 N N . PRO A 1 91 ? 7.416 20.567 -5.582 1.00 87.50 91 PRO A N 1
ATOM 725 C CA . PRO A 1 91 ? 6.980 21.866 -5.100 1.00 87.50 91 PRO A CA 1
ATOM 726 C C . PRO A 1 91 ? 6.726 22.826 -6.284 1.00 87.50 91 PRO A C 1
ATOM 728 O O . PRO A 1 91 ? 7.482 22.806 -7.254 1.00 87.50 91 PRO A O 1
ATOM 731 N N . PRO A 1 92 ? 5.725 23.723 -6.202 1.00 90.69 92 PRO A N 1
ATOM 732 C CA . PRO A 1 92 ? 4.828 23.936 -5.067 1.00 90.69 92 PRO A CA 1
ATOM 733 C C . PRO A 1 92 ? 3.765 22.835 -4.938 1.00 90.69 92 PRO A C 1
ATOM 735 O O . PRO A 1 92 ? 3.242 22.341 -5.932 1.00 90.69 92 PRO A O 1
ATOM 738 N N . LEU A 1 93 ? 3.416 22.481 -3.694 1.00 90.19 93 LEU A N 1
ATOM 739 C CA . LEU A 1 93 ? 2.401 21.456 -3.449 1.00 90.19 93 LEU A CA 1
ATOM 740 C C . LEU A 1 93 ? 1.036 21.903 -3.997 1.00 90.19 93 LEU A C 1
ATOM 742 O O . LEU A 1 93 ? 0.584 23.005 -3.667 1.00 90.19 93 LEU A O 1
ATOM 746 N N . PRO A 1 94 ? 0.350 21.058 -4.785 1.00 91.56 94 PRO A N 1
ATOM 747 C CA . PRO A 1 94 ? -1.012 21.348 -5.205 1.00 91.56 94 PRO A CA 1
ATOM 748 C C . PRO A 1 94 ? -1.938 21.322 -3.985 1.00 91.56 94 PRO A C 1
ATOM 750 O O . PRO A 1 94 ? -1.673 20.611 -3.023 1.00 91.56 94 PRO A O 1
ATOM 753 N N . SER A 1 95 ? -3.049 22.060 -4.021 1.00 95.00 95 SER A N 1
ATOM 754 C CA . SER A 1 95 ? -4.047 22.032 -2.938 1.00 95.00 95 SER A CA 1
ATOM 755 C C . SER A 1 95 ? -4.865 20.737 -2.914 1.00 95.00 95 SER A C 1
ATOM 757 O O . SER A 1 95 ? -5.417 20.367 -1.874 1.00 95.00 95 SER A O 1
ATOM 759 N N . ARG A 1 96 ? -4.951 20.048 -4.059 1.00 96.38 96 ARG A N 1
ATOM 760 C CA . ARG A 1 96 ? -5.644 18.771 -4.236 1.00 96.38 96 ARG A CA 1
ATOM 761 C C . ARG A 1 96 ? -4.885 17.857 -5.184 1.00 96.38 96 ARG A C 1
ATOM 763 O O . ARG A 1 96 ? -4.229 18.332 -6.107 1.00 96.38 96 ARG A O 1
ATOM 770 N N . ILE A 1 97 ? -5.033 16.555 -4.980 1.00 94.31 97 ILE A N 1
ATOM 771 C CA . ILE A 1 97 ? -4.562 15.524 -5.909 1.00 94.31 97 ILE A CA 1
ATOM 772 C C . ILE A 1 97 ? -5.662 14.511 -6.179 1.00 94.31 97 ILE A C 1
ATOM 774 O O . ILE A 1 97 ? -6.559 14.320 -5.357 1.00 94.31 97 ILE A O 1
ATOM 778 N N . GLU A 1 98 ? -5.545 13.822 -7.305 1.00 93.06 98 GLU A N 1
ATOM 779 C CA . GLU A 1 98 ? -6.280 12.593 -7.562 1.00 93.06 98 GLU A CA 1
ATOM 780 C C . GLU A 1 98 ? -5.367 11.406 -7.264 1.00 93.06 98 GLU A C 1
ATOM 782 O O . GLU A 1 98 ? -4.308 11.270 -7.876 1.00 93.06 98 GLU A O 1
ATOM 787 N N . ALA A 1 99 ? -5.757 10.571 -6.301 1.00 91.56 99 ALA A N 1
ATOM 788 C CA . ALA A 1 99 ? -5.086 9.305 -6.039 1.00 91.56 99 ALA A CA 1
ATOM 789 C C . ALA A 1 99 ? -5.918 8.168 -6.630 1.00 91.56 99 ALA A C 1
ATOM 791 O O . ALA A 1 99 ? -7.136 8.119 -6.449 1.00 91.56 99 ALA A O 1
ATOM 792 N N . ALA A 1 100 ? -5.248 7.272 -7.348 1.00 91.81 100 ALA A N 1
ATOM 793 C CA . ALA A 1 100 ? -5.885 6.208 -8.108 1.00 91.81 100 ALA A CA 1
ATOM 794 C C . ALA A 1 100 ? -5.169 4.872 -7.933 1.00 91.81 100 ALA A C 1
ATOM 796 O O . ALA A 1 100 ? -3.963 4.819 -7.666 1.00 91.81 100 ALA A O 1
ATOM 797 N N . GLY A 1 101 ? -5.914 3.799 -8.145 1.00 91.62 101 GLY A N 1
ATOM 798 C CA . GLY A 1 101 ? -5.398 2.449 -8.081 1.00 91.62 101 GLY A CA 1
ATOM 799 C C . GLY A 1 101 ? -5.409 1.909 -6.651 1.00 91.62 101 GLY A C 1
ATOM 800 O O . GLY A 1 101 ? -6.467 1.596 -6.116 1.00 91.62 101 GLY A O 1
ATOM 801 N N . ALA A 1 102 ? -4.245 1.821 -6.007 1.00 94.25 102 ALA A N 1
ATOM 802 C CA . ALA A 1 102 ? -4.148 1.377 -4.618 1.00 94.25 102 ALA A CA 1
ATOM 803 C C . ALA A 1 102 ? -3.104 2.143 -3.806 1.00 94.25 102 ALA A C 1
ATOM 805 O O . ALA A 1 102 ? -2.113 2.655 -4.330 1.00 94.25 102 ALA A O 1
ATOM 806 N N . LEU A 1 103 ? -3.314 2.180 -2.490 1.00 95.75 103 LEU A N 1
ATOM 807 C CA . LEU A 1 103 ? -2.299 2.620 -1.538 1.00 95.75 103 LEU A CA 1
ATOM 808 C C . LEU A 1 103 ? -1.398 1.445 -1.159 1.00 95.75 103 LEU A C 1
ATOM 810 O O . LEU A 1 103 ? -1.817 0.298 -1.167 1.00 95.75 103 LEU A O 1
ATOM 814 N N . GLN A 1 104 ? -0.165 1.715 -0.768 1.00 95.38 104 GLN A N 1
ATOM 815 C CA . GLN A 1 104 ? 0.780 0.738 -0.244 1.00 95.38 104 GLN A CA 1
ATOM 816 C C . GLN A 1 104 ? 0.899 0.886 1.273 1.00 95.38 104 GLN A C 1
ATOM 818 O O . GLN A 1 104 ? 1.001 2.003 1.792 1.00 95.38 104 GLN A 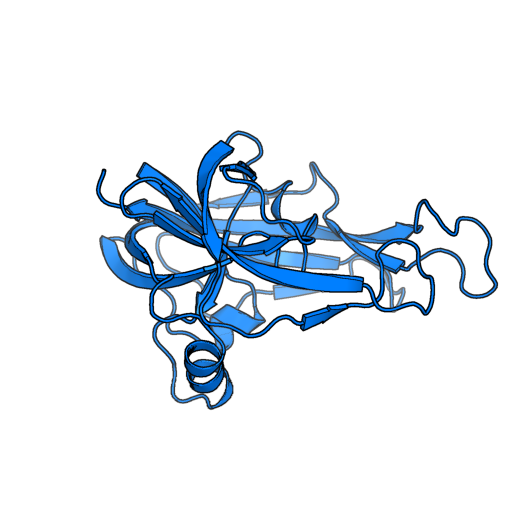O 1
ATOM 823 N N . LEU A 1 105 ? 0.965 -0.237 1.986 1.00 96.06 105 LEU A N 1
ATOM 824 C CA . LEU A 1 105 ? 1.327 -0.240 3.398 1.00 96.06 105 LEU A CA 1
ATOM 825 C C . LEU A 1 105 ? 2.797 0.164 3.575 1.00 96.06 105 LEU A C 1
ATOM 827 O O . LEU A 1 105 ? 3.705 -0.504 3.079 1.00 96.06 105 LEU A O 1
ATOM 831 N N . ARG A 1 106 ? 3.035 1.224 4.346 1.00 94.69 106 ARG A N 1
ATOM 832 C CA . ARG A 1 106 ? 4.376 1.670 4.748 1.00 94.69 106 ARG A CA 1
ATOM 833 C C . ARG A 1 106 ? 4.715 1.269 6.159 1.00 94.69 106 ARG A C 1
ATOM 835 O O . ARG A 1 106 ? 5.784 0.707 6.385 1.00 94.69 106 ARG A O 1
ATOM 842 N N . ALA A 1 107 ? 3.801 1.540 7.076 1.00 95.44 107 ALA A N 1
ATOM 843 C CA . ALA A 1 107 ? 3.972 1.278 8.490 1.00 95.44 107 ALA A CA 1
ATOM 844 C C . ALA A 1 107 ? 2.715 0.587 9.017 1.00 95.44 107 ALA A C 1
ATOM 846 O O . ALA A 1 107 ? 1.603 1.029 8.750 1.00 95.44 107 ALA A O 1
ATOM 847 N N . GLY A 1 108 ? 2.870 -0.515 9.739 1.00 96.00 108 GLY A N 1
ATOM 848 C CA . GLY A 1 108 ? 1.763 -1.238 10.360 1.00 96.00 108 GLY A CA 1
ATOM 849 C C . GLY A 1 108 ? 2.164 -1.758 11.729 1.00 96.00 108 GLY A C 1
ATOM 850 O O . GLY A 1 108 ? 3.211 -1.372 12.245 1.00 96.00 108 GLY A O 1
ATOM 851 N N . THR A 1 109 ? 1.363 -2.634 12.327 1.00 95.69 109 THR A N 1
ATOM 852 C CA . THR A 1 109 ? 1.725 -3.270 13.601 1.00 95.69 109 THR A CA 1
ATOM 853 C C . THR A 1 109 ? 3.045 -4.027 13.427 1.00 95.69 109 THR A C 1
ATOM 855 O O . THR A 1 109 ? 3.085 -4.997 12.660 1.00 95.69 109 THR A O 1
ATOM 858 N N . PRO A 1 110 ? 4.143 -3.574 14.060 1.00 93.38 110 PRO A N 1
ATOM 859 C CA . PRO A 1 110 ? 5.455 -4.148 13.822 1.00 93.38 110 PRO A CA 1
ATOM 860 C C . PRO A 1 110 ? 5.518 -5.555 14.410 1.00 93.38 110 PRO A C 1
ATOM 862 O O . PRO A 1 110 ? 5.01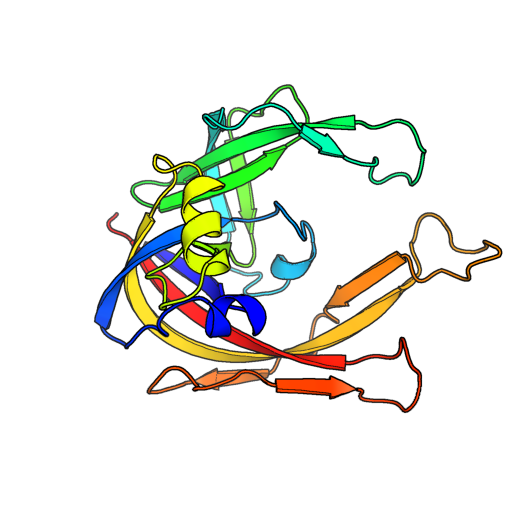2 -5.812 15.502 1.00 93.38 110 PRO A O 1
ATOM 865 N N . ARG A 1 111 ? 6.173 -6.468 13.693 1.00 91.81 111 ARG A N 1
ATOM 866 C CA . ARG A 1 111 ? 6.753 -7.654 14.332 1.00 91.81 111 ARG A CA 1
ATOM 867 C C . ARG A 1 111 ? 7.980 -7.228 15.142 1.00 91.81 111 ARG A C 1
ATOM 869 O O . ARG A 1 111 ? 8.370 -6.060 15.109 1.00 91.81 111 ARG A O 1
ATOM 876 N N . ASP A 1 112 ? 8.612 -8.170 15.836 1.00 87.88 112 ASP A N 1
ATOM 877 C CA . ASP A 1 112 ? 9.927 -7.939 16.444 1.00 87.88 112 ASP A CA 1
ATOM 878 C C . ASP A 1 112 ? 11.018 -7.819 15.357 1.00 87.88 112 ASP A C 1
ATOM 880 O O . ASP A 1 112 ? 11.818 -8.720 15.124 1.00 87.88 112 ASP A O 1
ATOM 884 N N . ASP A 1 113 ? 10.967 -6.717 14.606 1.00 88.75 113 ASP A N 1
ATOM 885 C CA . ASP A 1 113 ? 11.810 -6.398 13.458 1.00 88.75 113 ASP A CA 1
ATOM 886 C C . ASP A 1 113 ? 12.202 -4.913 13.531 1.00 88.75 113 ASP A C 1
ATOM 888 O O . ASP A 1 113 ? 11.372 -4.017 13.730 1.00 88.75 113 ASP A O 1
ATOM 892 N N . THR A 1 114 ? 13.500 -4.634 13.417 1.00 91.62 114 THR A N 1
ATOM 893 C CA . THR A 1 114 ? 14.036 -3.268 13.493 1.00 91.62 114 THR A CA 1
ATOM 894 C C . THR A 1 114 ? 13.572 -2.405 12.319 1.00 91.62 114 THR A C 1
ATOM 896 O O . THR A 1 114 ? 13.252 -1.237 12.526 1.00 91.62 114 THR A O 1
ATOM 899 N N . ASN A 1 115 ? 13.444 -2.969 11.114 1.00 92.81 115 ASN A N 1
ATOM 900 C CA . ASN A 1 115 ? 12.943 -2.247 9.942 1.00 92.81 115 ASN A CA 1
ATOM 901 C C . ASN A 1 115 ? 11.464 -1.887 10.105 1.00 92.81 115 ASN A C 1
ATOM 903 O O . ASN A 1 115 ? 11.044 -0.809 9.695 1.00 92.81 115 ASN A O 1
ATOM 907 N N . ALA A 1 116 ? 10.675 -2.761 10.740 1.00 92.25 116 ALA A N 1
ATOM 908 C CA . ALA A 1 116 ? 9.267 -2.488 11.019 1.00 92.25 116 ALA A CA 1
ATOM 909 C C . ALA A 1 116 ? 9.088 -1.285 11.958 1.00 92.25 116 ALA A C 1
ATOM 911 O O . ALA A 1 116 ? 8.201 -0.457 11.750 1.00 92.25 116 ALA A O 1
ATOM 912 N N . ARG A 1 117 ? 9.952 -1.166 12.974 1.00 92.88 117 ARG A N 1
ATOM 913 C CA . ARG A 1 117 ? 9.976 -0.010 13.884 1.00 92.88 117 ARG A CA 1
ATOM 914 C C . ARG A 1 117 ? 10.486 1.247 13.187 1.00 92.88 117 ARG A C 1
ATOM 916 O O . ARG A 1 117 ? 9.839 2.286 13.281 1.00 92.88 117 ARG A O 1
ATOM 923 N N . GLN A 1 118 ? 11.581 1.128 12.437 1.00 93.50 118 GLN A N 1
ATOM 924 C CA . GLN A 1 118 ? 12.144 2.238 11.671 1.00 93.50 118 GLN A CA 1
ATOM 925 C C . GLN A 1 118 ? 11.129 2.805 10.671 1.00 93.50 118 GLN A C 1
ATOM 927 O O . GLN A 1 118 ? 11.019 4.018 10.534 1.00 93.50 118 GLN A O 1
ATOM 932 N N . ALA A 1 119 ? 10.307 1.954 10.050 1.00 92.19 119 ALA A N 1
ATOM 933 C CA . ALA A 1 119 ? 9.259 2.402 9.141 1.00 92.19 119 ALA A CA 1
ATOM 934 C C . ALA A 1 119 ? 8.267 3.380 9.797 1.00 92.19 119 ALA A C 1
ATOM 936 O O . ALA A 1 119 ? 7.810 4.296 9.124 1.00 92.19 119 ALA A O 1
ATOM 937 N N . TRP A 1 120 ? 7.952 3.231 11.091 1.00 93.06 120 TRP A N 1
ATOM 938 C CA . TRP A 1 120 ? 7.138 4.212 11.821 1.00 93.06 120 TRP A CA 1
ATOM 939 C C . TRP A 1 120 ? 7.901 5.496 12.138 1.00 93.06 120 TRP A C 1
ATOM 941 O O . TRP A 1 120 ? 7.314 6.571 12.071 1.00 93.06 120 TRP A O 1
ATOM 951 N N . THR A 1 121 ? 9.194 5.402 12.449 1.00 91.25 121 THR A N 1
ATOM 952 C CA . THR A 1 121 ? 10.059 6.574 12.650 1.00 91.25 121 THR A CA 1
ATOM 953 C C . THR A 1 121 ? 10.176 7.410 11.376 1.00 91.25 121 THR A C 1
ATOM 955 O O . THR A 1 121 ? 10.131 8.640 11.433 1.00 91.25 121 THR A O 1
ATOM 958 N N . ASP A 1 122 ? 10.263 6.760 10.218 1.00 88.50 122 ASP A N 1
ATOM 959 C CA . ASP A 1 122 ? 10.384 7.420 8.917 1.00 88.50 122 ASP A CA 1
ATOM 960 C C . ASP A 1 122 ? 9.037 7.938 8.397 1.00 88.50 122 ASP A C 1
ATOM 962 O O . ASP A 1 122 ? 9.003 8.885 7.614 1.00 88.50 122 ASP A O 1
ATOM 966 N N . PHE A 1 123 ? 7.922 7.382 8.875 1.00 92.94 123 PHE A N 1
ATOM 967 C CA . PHE A 1 123 ? 6.573 7.800 8.504 1.00 92.94 123 PHE A CA 1
ATOM 968 C C . PHE A 1 123 ? 6.112 9.040 9.287 1.00 92.94 123 PHE A C 1
ATOM 970 O O . PHE A 1 123 ? 6.572 9.319 10.396 1.00 92.94 123 PHE A O 1
ATOM 977 N N . ASP A 1 124 ? 5.223 9.834 8.693 1.00 92.56 124 ASP A N 1
ATOM 978 C CA . ASP A 1 124 ? 4.576 10.958 9.372 1.00 92.56 124 ASP A CA 1
ATOM 979 C C . ASP A 1 124 ? 3.449 10.426 10.266 1.00 92.56 124 ASP A C 1
ATOM 981 O O . ASP A 1 124 ? 2.413 9.975 9.777 1.00 92.56 124 ASP A O 1
ATOM 985 N N . GLU A 1 125 ? 3.630 10.461 11.587 1.00 83.50 125 GLU A N 1
ATOM 986 C CA . GLU A 1 125 ? 2.651 9.923 12.543 1.00 83.50 125 GLU A CA 1
ATOM 987 C C . GLU A 1 125 ? 1.248 10.534 12.381 1.00 83.50 125 GLU A C 1
ATOM 989 O O . GLU A 1 125 ? 0.232 9.846 12.565 1.00 83.50 125 GLU A O 1
ATOM 994 N N . ASN A 1 126 ? 1.196 11.796 11.941 1.00 86.00 126 ASN A N 1
ATOM 995 C CA . ASN A 1 126 ? -0.034 12.542 11.708 1.00 86.00 126 ASN A CA 1
ATOM 996 C C . ASN A 1 126 ? -0.718 12.155 10.392 1.00 86.00 126 ASN A C 1
ATOM 998 O O . ASN A 1 126 ? -1.827 12.613 10.138 1.00 86.00 126 ASN A O 1
ATOM 1002 N N . ALA A 1 127 ? -0.079 11.335 9.555 1.00 92.50 127 ALA A N 1
ATOM 1003 C CA . ALA A 1 127 ? -0.617 10.804 8.304 1.00 92.50 127 ALA A CA 1
ATOM 1004 C C . ALA A 1 127 ? -1.108 9.350 8.432 1.00 92.50 127 ALA A C 1
ATOM 1006 O O . ALA A 1 127 ? -1.329 8.680 7.424 1.00 92.50 127 ALA A O 1
ATOM 1007 N N . SER A 1 128 ? -1.242 8.827 9.657 1.00 95.69 128 SER A N 1
ATOM 1008 C CA . SER A 1 128 ? -1.755 7.470 9.872 1.00 95.69 128 SER A CA 1
ATOM 1009 C C . SER A 1 128 ? -3.272 7.383 9.666 1.00 95.69 128 SER A C 1
ATOM 1011 O O . SER A 1 128 ? -4.021 8.308 9.987 1.00 95.69 128 SER A O 1
ATOM 1013 N N . THR A 1 129 ? -3.717 6.243 9.142 1.00 97.25 129 THR A N 1
ATOM 1014 C CA . THR A 1 129 ? -5.123 5.893 8.920 1.00 97.25 129 THR A CA 1
ATOM 1015 C C . THR A 1 129 ? -5.527 4.773 9.862 1.00 97.25 129 THR A C 1
ATOM 1017 O O . THR A 1 129 ? -4.810 3.782 9.996 1.00 97.25 129 THR A O 1
ATOM 1020 N N . THR A 1 130 ? -6.695 4.914 10.484 1.00 97.56 130 THR A N 1
ATOM 1021 C CA . THR A 1 130 ? -7.352 3.820 11.209 1.00 97.56 130 THR A CA 1
ATOM 1022 C C . THR A 1 130 ? -8.548 3.332 10.403 1.00 97.56 130 THR A C 1
ATOM 1024 O O . THR A 1 130 ? -9.328 4.144 9.903 1.00 97.56 130 THR A O 1
ATOM 1027 N N . GLY A 1 131 ? -8.694 2.017 10.268 1.00 97.88 131 GLY A N 1
ATOM 1028 C CA . GLY A 1 131 ? -9.795 1.420 9.518 1.00 97.88 131 GLY A CA 1
ATOM 1029 C C . GLY A 1 131 ? -10.016 -0.048 9.857 1.00 97.88 131 GLY A C 1
ATOM 1030 O O . GLY A 1 131 ? -9.223 -0.655 10.575 1.00 97.88 131 GLY A O 1
ATOM 1031 N N . VAL A 1 132 ? -11.106 -0.607 9.339 1.00 98.50 132 VAL A N 1
ATOM 1032 C CA . VAL A 1 132 ? -11.497 -2.007 9.529 1.00 98.50 132 VAL A CA 1
ATOM 1033 C C . VAL A 1 132 ? -11.199 -2.801 8.265 1.00 98.50 132 VAL A C 1
ATOM 1035 O O . VAL A 1 132 ? -11.562 -2.399 7.160 1.00 98.50 132 VAL A O 1
ATOM 1038 N N . VAL A 1 133 ? -10.561 -3.954 8.418 1.00 98.44 133 VAL A N 1
ATOM 1039 C CA . VAL A 1 133 ? -10.249 -4.870 7.318 1.00 98.44 133 VAL A CA 1
ATOM 1040 C C . VAL A 1 133 ? -11.532 -5.574 6.875 1.00 98.44 133 VAL A C 1
ATOM 1042 O O . VAL A 1 133 ? -12.098 -6.374 7.620 1.00 98.44 133 VAL A O 1
ATOM 1045 N N . ARG A 1 134 ? -12.019 -5.291 5.663 1.00 98.19 134 ARG A N 1
ATOM 1046 C CA . ARG A 1 134 ? -13.280 -5.861 5.152 1.00 98.19 134 ARG A CA 1
ATOM 1047 C C . ARG A 1 134 ? -13.097 -7.012 4.190 1.00 98.19 134 ARG A C 1
ATOM 1049 O O . ARG A 1 134 ? -13.938 -7.906 4.161 1.00 98.19 134 ARG A O 1
ATOM 1056 N N . ARG A 1 135 ? -12.008 -7.009 3.431 1.00 98.19 135 ARG A N 1
ATOM 1057 C CA . ARG A 1 135 ? -11.718 -8.061 2.461 1.00 98.19 135 ARG A CA 1
ATOM 1058 C C . ARG A 1 135 ? -10.225 -8.286 2.352 1.00 98.19 135 ARG A C 1
ATOM 1060 O O . ARG A 1 135 ? -9.452 -7.333 2.402 1.00 98.19 135 ARG A O 1
ATOM 1067 N N . LEU A 1 136 ? -9.843 -9.543 2.154 1.00 98.56 136 LEU A N 1
ATOM 1068 C CA . LEU A 1 136 ? -8.478 -9.952 1.858 1.00 98.56 136 LEU A CA 1
ATOM 1069 C C . LEU A 1 136 ? -8.466 -10.677 0.519 1.00 98.56 136 LEU A C 1
ATOM 1071 O O . LEU A 1 136 ? -9.300 -11.547 0.258 1.00 98.56 136 LEU A O 1
ATOM 1075 N N . ARG A 1 137 ? -7.511 -10.322 -0.334 1.00 97.88 137 ARG A N 1
ATOM 1076 C CA . ARG A 1 137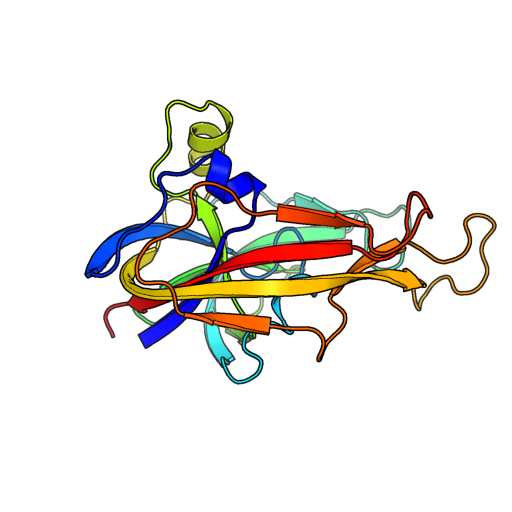 ? -7.328 -10.927 -1.649 1.00 97.88 137 ARG A CA 1
ATOM 1077 C C . ARG A 1 137 ? -5.851 -11.170 -1.903 1.00 97.88 137 ARG A C 1
ATOM 1079 O O . ARG A 1 137 ? -5.018 -10.317 -1.615 1.00 97.88 137 ARG A O 1
ATOM 1086 N N . LEU A 1 138 ? -5.518 -12.321 -2.468 1.00 97.62 138 LEU A N 1
ATOM 1087 C CA . LEU A 1 138 ? -4.227 -12.521 -3.106 1.00 97.62 138 LEU A CA 1
ATOM 1088 C C . LEU A 1 138 ? -4.319 -11.928 -4.509 1.00 97.62 138 LEU A C 1
ATOM 1090 O O . LEU A 1 138 ? -5.145 -12.375 -5.304 1.00 97.62 138 LEU A O 1
ATOM 1094 N N . MET A 1 139 ? -3.479 -10.947 -4.808 1.00 96.12 139 MET A N 1
ATOM 1095 C CA . MET A 1 139 ? -3.274 -10.446 -6.160 1.00 96.12 139 MET A CA 1
ATOM 1096 C C . MET A 1 139 ? -1.950 -11.000 -6.680 1.00 96.12 139 MET A C 1
ATOM 1098 O O . MET A 1 139 ? -0.910 -10.740 -6.090 1.00 96.12 139 MET A O 1
ATOM 1102 N N . SER A 1 140 ? -1.976 -11.746 -7.777 1.00 95.75 140 SER A N 1
ATOM 1103 C CA . SER A 1 140 ? -0.776 -12.234 -8.460 1.00 95.75 140 SER A CA 1
ATOM 1104 C C . SER A 1 140 ? -0.660 -11.540 -9.810 1.00 95.75 140 SER A C 1
ATOM 1106 O O . SER A 1 140 ? -1.564 -11.668 -10.635 1.00 95.75 140 SER A O 1
ATOM 1108 N N . MET A 1 141 ? 0.421 -10.802 -10.044 1.00 93.69 141 MET A N 1
ATOM 1109 C CA . MET A 1 141 ? 0.579 -9.954 -11.228 1.00 93.69 141 MET A CA 1
ATOM 1110 C C . MET A 1 141 ? 1.952 -10.155 -11.861 1.00 93.69 141 MET A C 1
ATOM 1112 O O . MET A 1 141 ? 2.941 -10.396 -11.166 1.00 93.69 141 MET A O 1
ATOM 1116 N N . GLU A 1 142 ? 2.016 -10.091 -13.187 1.00 92.44 142 GLU A N 1
ATOM 1117 C CA . GLU A 1 142 ? 3.294 -10.087 -13.887 1.00 92.44 142 GLU A CA 1
ATOM 1118 C C . GLU A 1 142 ? 3.918 -8.704 -13.810 1.00 92.44 142 GLU A C 1
ATOM 1120 O O . GLU A 1 142 ? 3.269 -7.669 -13.951 1.00 92.44 142 GLU A O 1
ATOM 1125 N N . SER A 1 143 ? 5.214 -8.712 -13.581 1.00 88.75 143 SER A N 1
ATOM 1126 C CA . SER A 1 143 ? 6.080 -7.563 -13.649 1.00 88.75 143 SER A CA 1
ATOM 1127 C C . SER A 1 143 ? 7.140 -7.870 -14.684 1.00 88.75 143 SER A C 1
ATOM 1129 O O . SER A 1 143 ? 7.694 -8.969 -14.693 1.00 88.75 143 SER A O 1
ATOM 1131 N N . ASP A 1 144 ? 7.436 -6.918 -15.544 1.00 83.19 144 ASP A N 1
ATOM 1132 C CA . ASP A 1 144 ? 8.565 -7.032 -16.448 1.00 83.19 144 ASP A CA 1
ATOM 1133 C C . ASP A 1 144 ? 9.431 -5.795 -16.301 1.00 83.19 144 ASP A C 1
ATOM 1135 O O . ASP A 1 144 ? 8.979 -4.736 -15.847 1.00 83.19 144 ASP A O 1
ATOM 1139 N N . MET A 1 145 ? 10.700 -5.931 -16.654 1.00 76.31 145 MET A N 1
ATOM 1140 C CA . MET A 1 145 ? 11.439 -4.735 -17.002 1.00 76.31 145 MET A CA 1
ATOM 1141 C C . MET A 1 145 ? 10.730 -4.161 -18.225 1.00 76.31 145 MET A C 1
ATOM 1143 O O . MET A 1 145 ? 10.437 -4.897 -19.156 1.00 76.31 145 MET A O 1
ATOM 1147 N N . LEU A 1 146 ? 10.390 -2.878 -18.217 1.00 66.38 146 LEU A N 1
ATOM 1148 C CA . LEU A 1 146 ? 9.937 -2.215 -19.436 1.00 66.38 146 LEU A CA 1
ATOM 1149 C C . LEU A 1 146 ? 11.063 -1.323 -19.951 1.00 66.38 146 LEU A C 1
ATOM 1151 O O . LEU A 1 146 ? 11.811 -0.765 -19.135 1.00 66.38 146 LEU A O 1
ATOM 1155 N N . PRO A 1 147 ? 11.221 -1.216 -21.284 1.00 61.03 147 PRO A N 1
ATOM 1156 C CA . PRO A 1 147 ? 12.133 -0.246 -21.848 1.00 61.03 147 PRO A CA 1
ATOM 1157 C C . PRO A 1 147 ? 11.727 1.143 -21.357 1.00 61.03 147 PRO A C 1
ATOM 1159 O O . PRO A 1 147 ? 10.546 1.488 -21.356 1.00 61.03 147 PRO A O 1
ATOM 1162 N N . ASP A 1 148 ? 12.706 1.925 -20.928 1.00 58.84 148 ASP A N 1
ATOM 1163 C CA . ASP A 1 148 ? 12.544 3.319 -20.603 1.00 58.84 148 ASP A CA 1
ATOM 1164 C C . ASP A 1 148 ? 12.100 4.016 -21.883 1.00 58.84 148 ASP A C 1
ATOM 1166 O O . ASP A 1 148 ? 12.881 4.075 -22.844 1.00 58.84 148 ASP A O 1
ATOM 1170 N N . PRO A 1 149 ? 10.869 4.548 -21.935 1.00 55.28 149 PRO A N 1
ATOM 1171 C CA . PRO A 1 149 ? 10.408 5.252 -23.119 1.00 55.28 149 PRO A CA 1
ATOM 1172 C C . PRO A 1 149 ? 11.280 6.477 -23.445 1.00 55.28 149 PRO A C 1
ATOM 1174 O O . PRO A 1 149 ? 11.197 6.989 -24.560 1.00 55.28 149 PRO A O 1
ATOM 1177 N N . LYS A 1 150 ? 12.131 6.940 -22.514 1.00 52.25 150 LYS A N 1
ATOM 1178 C CA . LYS A 1 150 ? 13.049 8.073 -22.697 1.00 52.25 150 LYS A CA 1
ATOM 1179 C C . LYS A 1 150 ? 14.447 7.675 -23.177 1.00 52.25 150 LYS A C 1
ATOM 1181 O O . LYS A 1 150 ? 15.115 8.501 -23.793 1.00 52.25 150 LYS A O 1
ATOM 1186 N N . PHE A 1 151 ? 14.871 6.425 -22.971 1.00 54.22 151 PHE A N 1
ATOM 1187 C CA . PHE A 1 151 ? 16.164 5.910 -23.446 1.00 54.22 151 PHE A CA 1
ATOM 1188 C C . PHE A 1 151 ? 15.993 4.641 -24.294 1.00 54.22 151 PHE A C 1
ATOM 1190 O O . PHE A 1 151 ? 16.503 3.575 -23.934 1.00 54.22 151 PHE A O 1
ATOM 1197 N N . PRO A 1 152 ? 15.325 4.732 -25.461 1.00 51.50 152 PRO A N 1
ATOM 1198 C CA . PRO A 1 152 ? 15.108 3.566 -26.313 1.00 51.50 152 PRO A CA 1
ATOM 1199 C C . PRO A 1 152 ? 16.418 2.963 -26.864 1.00 51.50 152 PRO A C 1
ATOM 1201 O O . PRO A 1 152 ? 16.429 1.792 -27.241 1.00 51.50 152 PRO A O 1
ATOM 1204 N N . HIS A 1 153 ? 17.531 3.720 -26.895 1.00 47.19 153 HIS A N 1
ATOM 1205 C CA . HIS A 1 153 ? 18.790 3.323 -27.550 1.00 47.19 153 HIS A CA 1
ATOM 1206 C C . HIS A 1 153 ? 20.072 3.786 -26.809 1.00 47.19 153 HIS A C 1
ATOM 1208 O O . HIS A 1 153 ? 20.840 4.587 -27.337 1.00 47.19 153 HIS A O 1
ATOM 1214 N N . GLY A 1 154 ? 20.324 3.284 -25.592 1.00 46.22 154 GLY A N 1
ATOM 1215 C CA . GLY A 1 154 ? 21.581 3.493 -24.841 1.00 46.22 154 GLY A CA 1
ATOM 1216 C C . GLY A 1 154 ? 22.444 2.222 -24.688 1.00 46.22 154 GLY A C 1
ATOM 1217 O O . GLY A 1 154 ? 21.942 1.123 -24.928 1.00 46.22 154 GLY A O 1
ATOM 1218 N N . PRO A 1 155 ? 23.727 2.341 -24.269 1.00 47.81 155 PRO A N 1
ATOM 1219 C CA . PRO A 1 155 ? 24.644 1.204 -24.070 1.00 47.81 155 PRO A CA 1
ATOM 1220 C C . PRO A 1 155 ? 24.181 0.230 -22.972 1.00 47.81 155 PRO A C 1
ATOM 1222 O O . PRO A 1 155 ? 24.506 -0.953 -23.022 1.00 47.81 155 PRO A O 1
ATOM 1225 N N . ASN A 1 156 ? 23.358 0.707 -22.034 1.00 48.09 156 ASN A N 1
ATOM 1226 C CA . ASN A 1 156 ? 22.492 -0.120 -21.203 1.00 48.09 156 ASN A CA 1
ATOM 1227 C C . ASN A 1 156 ? 21.136 -0.173 -21.904 1.00 48.09 156 ASN A C 1
ATOM 1229 O O . ASN A 1 156 ? 20.346 0.760 -21.780 1.00 48.09 156 ASN A O 1
ATOM 1233 N N . TRP A 1 157 ? 20.896 -1.204 -22.708 1.00 43.56 157 TRP A N 1
ATOM 1234 C CA . TRP A 1 157 ? 19.662 -1.326 -23.479 1.00 43.56 157 TRP A CA 1
ATOM 1235 C C . TRP A 1 157 ? 18.431 -1.263 -22.560 1.00 43.56 157 TRP A C 1
ATOM 1237 O O . TRP A 1 157 ? 18.113 -2.228 -21.874 1.00 43.56 157 TRP A O 1
ATOM 1247 N N . GLY A 1 158 ? 17.768 -0.105 -22.552 1.00 46.69 158 GLY A N 1
ATOM 1248 C CA . GLY A 1 158 ? 16.358 0.135 -22.252 1.00 46.69 158 GLY A CA 1
ATOM 1249 C C . GLY A 1 158 ? 15.831 -0.141 -20.845 1.00 46.69 158 GLY A C 1
ATOM 1250 O O . GLY A 1 158 ? 14.909 0.535 -20.439 1.00 46.69 158 GLY A O 1
ATOM 1251 N N . TRP A 1 159 ? 16.310 -1.096 -20.063 1.00 51.69 159 TRP A N 1
ATOM 1252 C CA . TRP A 1 159 ? 15.553 -1.542 -18.886 1.00 51.69 159 TRP A CA 1
ATOM 1253 C C . TRP A 1 159 ? 15.729 -0.607 -17.670 1.00 51.69 159 TRP A C 1
ATOM 1255 O O . TRP A 1 159 ? 16.647 -0.799 -16.878 1.00 51.69 159 TRP A O 1
ATOM 1265 N N . ALA A 1 160 ? 14.854 0.390 -17.485 1.00 57.91 160 ALA A N 1
ATOM 1266 C CA . ALA A 1 160 ? 14.994 1.356 -16.379 1.00 57.91 160 ALA A CA 1
ATOM 1267 C C . ALA A 1 160 ? 14.225 0.988 -15.105 1.00 57.91 160 ALA A C 1
ATOM 1269 O O . ALA A 1 160 ? 14.631 1.369 -14.009 1.00 57.91 160 ALA A O 1
ATOM 1270 N N . SER A 1 161 ? 13.112 0.254 -15.200 1.00 66.44 161 SER A N 1
ATOM 1271 C CA . SER A 1 161 ? 12.362 -0.139 -14.003 1.00 66.44 161 SER A CA 1
ATOM 1272 C C . SER A 1 161 ? 11.448 -1.333 -14.239 1.00 66.44 161 SER A C 1
ATOM 1274 O O . SER A 1 161 ? 10.918 -1.536 -15.332 1.00 66.44 161 SER A O 1
ATOM 1276 N N . ARG A 1 162 ? 11.250 -2.117 -13.177 1.00 76.44 162 ARG A N 1
ATOM 1277 C CA . ARG A 1 162 ? 10.253 -3.183 -13.145 1.00 76.44 162 ARG A CA 1
ATOM 1278 C C . ARG A 1 162 ? 8.869 -2.553 -13.010 1.00 76.44 162 ARG A C 1
ATOM 1280 O O . ARG A 1 162 ? 8.570 -1.940 -11.986 1.00 76.44 162 ARG A O 1
ATOM 1287 N N . GLN A 1 163 ? 8.048 -2.707 -14.038 1.00 81.31 163 GLN A N 1
ATOM 1288 C CA . GLN A 1 163 ? 6.667 -2.235 -14.084 1.00 81.31 163 GLN A CA 1
ATOM 1289 C C . GLN A 1 163 ? 5.730 -3.432 -14.131 1.00 81.31 163 GLN A C 1
ATOM 1291 O O . GLN A 1 163 ? 6.115 -4.515 -14.572 1.00 81.31 163 GLN A O 1
ATOM 1296 N N . PHE A 1 164 ? 4.498 -3.247 -13.673 1.00 86.75 164 PHE A N 1
ATOM 1297 C CA . PHE A 1 164 ? 3.508 -4.298 -13.808 1.00 86.75 164 PHE A CA 1
ATOM 1298 C C . PHE A 1 164 ? 2.890 -4.325 -15.205 1.00 86.75 164 PHE A C 1
ATOM 1300 O O . PHE A 1 164 ? 2.592 -3.286 -15.793 1.00 86.75 164 PHE A O 1
ATOM 1307 N N . VAL A 1 165 ? 2.675 -5.533 -15.716 1.00 85.38 165 VAL A N 1
ATOM 1308 C CA . VAL A 1 165 ? 2.024 -5.779 -17.001 1.00 85.38 165 VAL A CA 1
ATOM 1309 C C . VAL A 1 165 ? 0.517 -5.757 -16.772 1.00 85.38 165 VAL A C 1
ATOM 1311 O O . VAL A 1 165 ? -0.048 -6.712 -16.235 1.00 85.38 165 VAL A O 1
ATOM 1314 N N . SER A 1 166 ? -0.130 -4.649 -17.133 1.00 82.75 166 SER A N 1
ATOM 1315 C CA . SER A 1 166 ? -1.584 -4.502 -16.992 1.00 82.75 166 SER A CA 1
ATOM 1316 C C . SER A 1 166 ? -2.333 -5.620 -17.729 1.00 82.75 166 SER A C 1
ATOM 1318 O O . SER A 1 166 ? -1.937 -6.024 -18.824 1.00 82.75 166 SER A O 1
ATOM 1320 N N . GLY A 1 167 ? -3.398 -6.142 -17.118 1.00 85.75 167 GLY A N 1
ATOM 1321 C CA . GLY A 1 167 ? -4.190 -7.261 -17.642 1.00 85.75 167 GLY A CA 1
ATOM 1322 C C . GLY A 1 167 ? -3.657 -8.647 -17.259 1.00 85.75 167 GLY A C 1
ATOM 1323 O O . GLY A 1 167 ? -4.278 -9.657 -17.590 1.00 85.75 167 GLY A O 1
ATOM 1324 N N . SER A 1 168 ? -2.513 -8.726 -16.568 1.00 90.94 168 SER A N 1
ATOM 1325 C CA . SER A 1 168 ? -1.933 -9.988 -16.080 1.00 90.94 168 SER A CA 1
ATOM 1326 C C . SER A 1 168 ? -2.352 -10.355 -14.648 1.00 90.94 168 SER A C 1
ATOM 1328 O O . SER A 1 168 ? -1.901 -11.380 -14.111 1.00 90.94 168 SER A O 1
ATOM 1330 N N . GLU A 1 169 ? -3.176 -9.515 -14.019 1.00 91.62 169 GLU A N 1
ATOM 1331 C CA . GLU A 1 169 ? -3.611 -9.634 -12.634 1.00 91.62 169 GLU A CA 1
ATOM 1332 C C . GLU A 1 169 ? -4.512 -10.858 -12.452 1.00 91.62 169 GLU A C 1
ATOM 1334 O O . GLU A 1 169 ? -5.440 -11.122 -13.219 1.00 91.62 169 GLU A O 1
ATOM 1339 N N . ARG A 1 170 ? -4.268 -11.613 -11.384 1.00 94.38 170 ARG A N 1
ATOM 1340 C CA . ARG A 1 170 ? -5.143 -12.692 -10.925 1.00 94.38 170 ARG A CA 1
ATOM 1341 C C . ARG A 1 170 ? -5.513 -12.437 -9.479 1.00 94.38 170 ARG A C 1
ATOM 1343 O O . ARG A 1 170 ? -4.623 -12.282 -8.645 1.00 94.38 170 ARG A O 1
ATOM 1350 N N . PHE A 1 171 ? -6.809 -12.438 -9.189 1.00 95.12 171 PHE A N 1
ATOM 1351 C CA . PHE A 1 171 ? -7.333 -12.190 -7.851 1.00 95.12 171 PHE A CA 1
ATOM 1352 C C . PHE A 1 171 ? -7.931 -13.462 -7.263 1.00 95.12 171 PHE A C 1
ATOM 1354 O O . PHE A 1 171 ? -8.741 -14.131 -7.903 1.00 95.12 171 PHE A O 1
ATOM 1361 N N . TYR A 1 172 ? -7.567 -13.759 -6.021 1.00 96.75 172 TYR A N 1
ATOM 1362 C CA . TYR A 1 172 ? -8.134 -14.858 -5.249 1.00 96.75 172 TYR A CA 1
ATOM 1363 C C . TYR A 1 172 ? -8.609 -14.319 -3.913 1.00 96.75 172 TYR A C 1
ATOM 1365 O O . TYR A 1 172 ? -7.839 -13.695 -3.187 1.00 96.75 172 TYR A O 1
ATOM 1373 N N . GLU A 1 173 ? -9.871 -14.548 -3.580 1.00 97.38 173 GLU A N 1
ATOM 1374 C CA . GLU A 1 173 ? -10.400 -14.150 -2.283 1.00 97.38 173 GLU A CA 1
ATOM 1375 C C . GLU A 1 173 ? -9.829 -15.033 -1.173 1.00 97.38 173 GLU A C 1
ATOM 1377 O O . GLU A 1 173 ? -9.682 -16.246 -1.333 1.00 97.38 173 GLU A O 1
ATOM 1382 N N . LEU A 1 174 ? -9.475 -14.411 -0.051 1.00 97.69 174 LEU A N 1
ATOM 1383 C CA . LEU A 1 174 ? -8.832 -15.076 1.069 1.00 97.69 174 LEU A CA 1
ATOM 1384 C C . LEU A 1 174 ? -9.681 -14.942 2.329 1.00 97.69 174 LEU A C 1
ATOM 1386 O O . LEU A 1 174 ? -10.086 -13.849 2.710 1.00 97.69 174 LEU A O 1
ATOM 1390 N N . ALA A 1 175 ? -9.844 -16.052 3.047 1.00 96.62 175 ALA A N 1
ATOM 1391 C CA . ALA A 1 175 ? -10.406 -16.028 4.395 1.00 96.62 175 ALA A CA 1
ATOM 1392 C C . ALA A 1 175 ? -9.405 -15.507 5.444 1.00 96.62 175 ALA A C 1
ATOM 1394 O O . ALA A 1 175 ? -9.806 -15.082 6.524 1.00 96.62 175 ALA A O 1
ATOM 1395 N N . ARG A 1 176 ? -8.095 -15.598 5.164 1.00 96.75 176 ARG A N 1
ATOM 1396 C CA . ARG A 1 176 ? -6.999 -15.202 6.065 1.00 96.75 176 ARG A CA 1
ATOM 1397 C C . ARG A 1 176 ? -5.787 -14.739 5.265 1.00 96.75 176 ARG A C 1
ATOM 1399 O O . ARG A 1 176 ? -5.543 -15.251 4.172 1.00 96.75 176 ARG A O 1
ATOM 1406 N N . ALA A 1 177 ? -4.999 -13.829 5.831 1.00 96.25 177 ALA A N 1
ATOM 1407 C CA . ALA A 1 177 ? -3.754 -13.390 5.215 1.00 96.25 177 ALA A CA 1
ATOM 1408 C C . ALA A 1 177 ? -2.747 -14.557 5.084 1.00 96.25 177 ALA A C 1
ATOM 1410 O O . ALA A 1 177 ? -2.645 -15.400 5.985 1.00 96.25 177 ALA A O 1
ATOM 1411 N N . PRO A 1 178 ? -1.986 -14.635 3.976 1.00 95.19 178 PRO A N 1
ATOM 1412 C CA . PRO A 1 178 ? -0.984 -15.674 3.797 1.00 95.19 178 PRO A CA 1
ATOM 1413 C C . PRO A 1 178 ? 0.212 -15.436 4.726 1.00 95.19 178 PRO A C 1
ATOM 1415 O O . PRO A 1 178 ? 0.519 -14.310 5.111 1.00 95.19 178 PRO A O 1
ATOM 1418 N N . ARG A 1 179 ? 0.949 -16.505 5.053 1.00 91.12 179 ARG A N 1
ATOM 1419 C CA . ARG A 1 179 ? 2.182 -16.395 5.858 1.00 91.12 179 ARG A CA 1
ATOM 1420 C C . ARG A 1 179 ? 3.342 -15.755 5.093 1.00 91.12 179 ARG A C 1
ATOM 1422 O O . ARG A 1 179 ? 4.234 -15.177 5.706 1.00 91.12 179 ARG A O 1
ATOM 1429 N N . ALA A 1 180 ? 3.344 -15.904 3.772 1.00 93.25 180 ALA A N 1
ATOM 1430 C CA . ALA A 1 180 ? 4.355 -15.370 2.874 1.00 93.25 180 ALA A CA 1
ATOM 1431 C C . ALA A 1 180 ? 3.751 -15.144 1.484 1.00 93.25 180 ALA A C 1
ATOM 1433 O O . ALA A 1 180 ? 2.824 -15.851 1.086 1.00 93.25 180 ALA A O 1
ATOM 1434 N N . LEU A 1 181 ? 4.319 -14.190 0.752 1.00 95.88 181 LEU A N 1
ATOM 1435 C CA . LEU A 1 181 ? 4.007 -13.915 -0.648 1.00 95.88 181 LEU A CA 1
ATOM 1436 C C . LEU A 1 181 ? 5.148 -14.430 -1.518 1.00 95.88 181 LEU A C 1
ATOM 1438 O O . LEU A 1 181 ? 6.313 -14.375 -1.113 1.00 95.88 181 LEU A O 1
ATOM 1442 N N . ARG A 1 182 ? 4.813 -14.967 -2.689 1.00 92.56 182 ARG A N 1
ATOM 1443 C CA . ARG A 1 182 ? 5.792 -15.558 -3.597 1.00 92.56 182 ARG A CA 1
ATOM 1444 C C . ARG A 1 182 ? 6.151 -14.570 -4.693 1.00 92.56 182 ARG A C 1
ATOM 1446 O O . ARG A 1 182 ? 5.335 -13.767 -5.128 1.00 92.56 182 ARG A O 1
ATOM 1453 N N . SER A 1 183 ? 7.377 -14.676 -5.172 1.00 91.44 183 SER A N 1
ATOM 1454 C CA . SER A 1 183 ? 7.753 -14.148 -6.473 1.00 91.44 183 SER A CA 1
ATOM 1455 C C . SER A 1 183 ? 8.630 -15.169 -7.174 1.00 91.44 183 SER A C 1
ATOM 1457 O O . SER A 1 183 ? 9.451 -15.835 -6.540 1.00 91.44 183 SER A O 1
ATOM 1459 N N . TYR A 1 184 ? 8.417 -15.347 -8.472 1.00 91.25 184 TYR A N 1
ATOM 1460 C CA . TYR A 1 184 ? 9.205 -16.273 -9.276 1.00 91.25 184 TYR A CA 1
ATOM 1461 C C . TYR A 1 184 ? 9.414 -15.713 -10.676 1.00 91.25 184 TYR A C 1
ATOM 1463 O O . TYR A 1 184 ? 8.569 -14.994 -11.214 1.00 91.25 184 TYR A O 1
ATOM 1471 N N . GLN A 1 185 ? 10.577 -16.017 -11.245 1.00 89.88 185 GLN A N 1
ATOM 1472 C CA . GLN A 1 185 ? 10.880 -15.681 -12.628 1.00 89.88 185 GLN A CA 1
ATOM 1473 C C . GLN A 1 185 ? 10.047 -16.557 -13.566 1.00 89.88 185 GLN A C 1
ATOM 1475 O O . GLN A 1 185 ? 9.855 -17.747 -13.320 1.00 89.88 185 GLN A O 1
ATOM 1480 N N . LEU A 1 186 ? 9.549 -15.947 -14.637 1.00 89.50 186 LEU A N 1
ATOM 1481 C CA . LEU A 1 186 ? 8.822 -16.633 -15.706 1.00 89.50 186 LEU A CA 1
ATOM 1482 C C . LEU A 1 186 ? 9.760 -17.121 -16.818 1.00 89.50 186 LEU A C 1
ATOM 1484 O O . LEU A 1 186 ? 9.357 -17.907 -17.669 1.00 89.50 186 LEU A O 1
ATOM 1488 N N . THR A 1 187 ? 11.010 -16.663 -16.794 1.00 85.94 187 THR A N 1
ATOM 1489 C CA . THR A 1 187 ? 12.064 -16.999 -17.753 1.00 85.94 187 THR A CA 1
ATOM 1490 C C . THR A 1 187 ? 13.386 -17.203 -17.026 1.00 85.94 187 THR A C 1
ATOM 1492 O O . THR A 1 187 ? 13.577 -16.679 -15.935 1.00 85.94 187 THR A O 1
ATOM 1495 N N . ASP A 1 188 ? 14.339 -17.860 -17.669 1.00 85.00 188 ASP A N 1
ATOM 1496 C CA . ASP A 1 188 ? 15.725 -18.008 -17.204 1.00 85.00 188 ASP A CA 1
ATOM 1497 C C . ASP A 1 188 ? 16.553 -16.707 -17.242 1.00 85.00 188 ASP A C 1
ATOM 1499 O O . ASP A 1 188 ? 17.636 -16.637 -16.661 1.00 85.00 188 ASP A O 1
ATOM 1503 N N . ARG A 1 189 ? 16.050 -15.651 -17.892 1.00 77.88 189 ARG A N 1
ATOM 1504 C CA . ARG A 1 189 ? 16.706 -14.339 -17.926 1.00 77.88 189 ARG A CA 1
ATOM 1505 C C . ARG A 1 189 ? 16.773 -13.722 -16.528 1.00 77.88 189 ARG A C 1
ATOM 1507 O O . ARG A 1 189 ? 15.745 -13.499 -15.889 1.00 77.88 189 ARG A O 1
ATOM 1514 N N . GLU A 1 190 ? 17.977 -13.334 -16.107 1.00 70.56 190 GLU A N 1
ATOM 1515 C CA . GLU A 1 190 ? 18.247 -12.706 -14.803 1.00 70.56 190 GLU A CA 1
ATOM 1516 C C . GLU A 1 190 ? 17.311 -11.514 -14.510 1.00 70.56 190 GLU A C 1
ATOM 1518 O O . GLU A 1 190 ? 16.687 -11.436 -13.442 1.00 70.56 190 GLU A O 1
ATOM 1523 N N . TYR A 1 191 ? 17.125 -10.647 -15.510 1.00 73.56 191 TYR A N 1
ATOM 1524 C CA . TYR A 1 191 ? 16.235 -9.481 -15.469 1.00 73.56 191 TYR A CA 1
ATOM 1525 C C . TYR A 1 191 ? 14.901 -9.685 -16.201 1.00 73.56 191 TYR A C 1
ATOM 1527 O O . TYR A 1 191 ? 14.227 -8.709 -16.507 1.00 73.56 191 TYR A O 1
ATOM 1535 N N . GLY A 1 192 ? 14.518 -10.929 -16.489 1.00 76.69 192 GLY A N 1
ATOM 1536 C CA . GLY A 1 192 ? 13.265 -11.239 -17.175 1.00 76.69 192 GLY A CA 1
ATOM 1537 C C . GLY A 1 192 ? 12.009 -11.033 -16.321 1.00 76.69 192 GLY A C 1
ATOM 1538 O O . GLY A 1 192 ? 12.103 -10.708 -15.123 1.00 76.69 192 GLY A O 1
ATOM 1539 N N . PRO A 1 193 ? 10.831 -11.269 -16.922 1.00 87.19 193 PRO A N 1
ATOM 1540 C CA . PRO A 1 193 ? 9.555 -11.074 -16.261 1.00 87.19 193 PRO A CA 1
ATOM 1541 C C . PRO A 1 193 ? 9.420 -11.974 -15.034 1.00 87.19 193 PRO A C 1
ATOM 1543 O O . PRO A 1 193 ? 9.885 -13.120 -14.990 1.00 87.19 193 PRO A O 1
ATOM 1546 N N . ARG A 1 194 ? 8.761 -11.442 -14.010 1.00 91.12 194 ARG A N 1
ATOM 1547 C CA . ARG A 1 194 ? 8.463 -12.128 -12.756 1.00 91.12 194 ARG A CA 1
ATOM 1548 C C . ARG A 1 194 ? 6.980 -12.064 -12.486 1.00 91.12 194 ARG A C 1
ATOM 1550 O O . ARG A 1 194 ? 6.382 -11.003 -12.629 1.00 91.12 194 ARG A O 1
ATOM 1557 N N . ARG A 1 195 ? 6.410 -13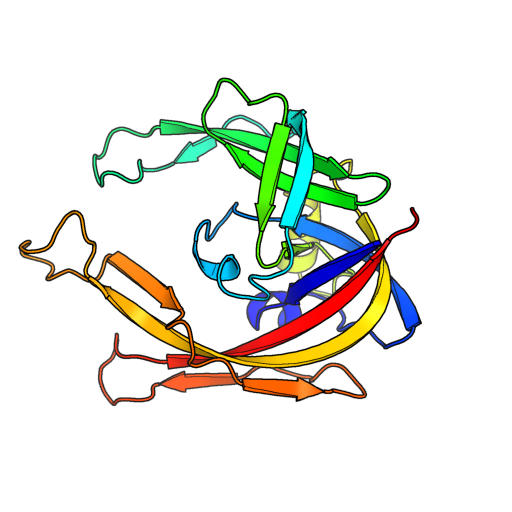.155 -11.989 1.00 94.25 195 ARG A N 1
ATOM 1558 C CA . ARG A 1 195 ? 5.107 -13.091 -11.334 1.00 94.25 195 ARG A CA 1
ATOM 1559 C C . ARG A 1 195 ? 5.323 -12.832 -9.849 1.00 94.25 195 ARG A C 1
ATOM 1561 O O . ARG A 1 195 ? 6.115 -13.524 -9.207 1.00 94.25 195 ARG A O 1
ATOM 1568 N N . GLU A 1 196 ? 4.661 -11.806 -9.338 1.00 94.44 196 GLU A N 1
ATOM 1569 C CA . GLU A 1 196 ? 4.749 -11.352 -7.954 1.00 94.44 196 GLU A CA 1
ATOM 1570 C C . GLU A 1 196 ? 3.367 -11.437 -7.299 1.00 94.44 196 GLU A C 1
ATOM 1572 O O . GLU A 1 196 ? 2.370 -10.989 -7.868 1.00 94.44 196 GLU A O 1
ATOM 1577 N N . ASP A 1 197 ? 3.320 -12.010 -6.099 1.00 96.25 197 ASP A N 1
ATOM 1578 C CA . ASP A 1 197 ? 2.125 -12.041 -5.269 1.00 96.25 197 ASP A CA 1
ATOM 1579 C C . ASP A 1 197 ? 2.115 -10.861 -4.289 1.00 96.25 197 ASP A C 1
ATOM 1581 O O . ASP A 1 197 ? 3.122 -10.515 -3.664 1.00 96.25 197 ASP A O 1
ATOM 1585 N N . PHE A 1 198 ? 0.927 -10.307 -4.089 1.00 95.88 198 PHE A N 1
ATOM 1586 C CA . PHE A 1 198 ? 0.629 -9.208 -3.187 1.00 95.88 198 PHE A CA 1
ATOM 1587 C C . PHE A 1 198 ? -0.609 -9.550 -2.365 1.00 95.88 198 PHE A C 1
ATOM 1589 O O . PHE A 1 198 ? -1.543 -10.187 -2.857 1.00 95.88 198 PHE A O 1
ATOM 1596 N N . LEU A 1 199 ? -0.635 -9.109 -1.111 1.00 97.81 199 LEU A N 1
ATOM 1597 C CA . LEU A 1 199 ? -1.861 -9.117 -0.327 1.00 97.81 199 LEU A CA 1
ATOM 1598 C C . LEU A 1 199 ? -2.576 -7.788 -0.565 1.00 97.81 199 LEU A C 1
ATOM 1600 O O . LEU A 1 199 ? -2.051 -6.731 -0.228 1.00 97.81 199 LEU A O 1
ATOM 1604 N N . LEU A 1 200 ? -3.763 -7.856 -1.152 1.00 97.44 200 LEU A N 1
ATOM 1605 C CA . LEU A 1 200 ? -4.652 -6.725 -1.364 1.00 97.44 200 LEU A CA 1
ATOM 1606 C C . LEU A 1 200 ? -5.734 -6.733 -0.283 1.00 97.44 200 LEU A C 1
ATOM 1608 O O . LEU A 1 200 ? -6.396 -7.749 -0.053 1.00 97.44 200 LEU A O 1
ATOM 1612 N N . VAL A 1 201 ? -5.892 -5.600 0.390 1.00 98.31 201 VAL A N 1
ATOM 1613 C CA . VAL A 1 201 ? -6.799 -5.419 1.520 1.00 98.31 201 VAL A CA 1
ATOM 1614 C C . VAL A 1 201 ? -7.792 -4.314 1.210 1.00 98.31 201 VAL A C 1
ATOM 1616 O O . VAL A 1 201 ? -7.386 -3.205 0.880 1.00 98.31 201 VAL A O 1
ATOM 1619 N N . ASP A 1 202 ? -9.079 -4.592 1.388 1.00 98.12 202 ASP A N 1
ATOM 1620 C CA . ASP A 1 202 ? -10.113 -3.558 1.352 1.00 98.12 202 ASP A CA 1
ATOM 1621 C C . ASP A 1 202 ? -10.259 -2.986 2.762 1.00 98.12 202 ASP A C 1
ATOM 1623 O O . ASP A 1 202 ? -10.853 -3.613 3.647 1.00 98.12 202 ASP A O 1
ATOM 1627 N N . LEU A 1 203 ? -9.665 -1.814 2.981 1.00 98.38 203 LEU A N 1
ATOM 1628 C CA . LEU A 1 203 ? -9.693 -1.105 4.253 1.00 98.38 203 LEU A CA 1
ATOM 1629 C C . LEU A 1 203 ? -10.885 -0.149 4.285 1.00 98.38 203 LEU A C 1
ATOM 1631 O O . LEU A 1 203 ? -10.965 0.788 3.490 1.00 98.38 203 LEU A O 1
ATOM 1635 N N . GLU A 1 204 ? -11.800 -0.355 5.224 1.00 98.12 204 GLU A N 1
ATOM 1636 C CA . GLU A 1 204 ? -12.898 0.570 5.465 1.00 98.12 204 GLU A CA 1
ATOM 1637 C C . GLU A 1 204 ? -12.497 1.640 6.478 1.00 98.12 204 GLU A C 1
ATOM 1639 O O . GLU A 1 204 ? -12.236 1.342 7.643 1.00 98.12 204 GLU A O 1
ATOM 1644 N N . THR A 1 205 ? -12.505 2.900 6.057 1.00 96.38 205 THR A N 1
ATOM 1645 C CA . THR A 1 205 ? -12.379 4.048 6.962 1.00 96.38 205 THR A CA 1
ATOM 1646 C C . THR A 1 205 ? -13.751 4.619 7.299 1.00 96.38 205 THR A C 1
ATOM 1648 O O . THR A 1 205 ? -14.670 4.579 6.468 1.00 96.38 205 THR A O 1
ATOM 1651 N N . ALA A 1 206 ? -13.872 5.205 8.493 1.00 87.75 206 ALA A N 1
ATOM 1652 C CA . ALA A 1 206 ? -15.032 6.017 8.847 1.00 87.75 206 ALA A CA 1
ATOM 1653 C C . ALA A 1 206 ? -15.238 7.129 7.801 1.00 87.75 206 ALA A C 1
ATOM 1655 O O . ALA A 1 206 ? -14.264 7.658 7.252 1.00 87.75 206 ALA A O 1
ATOM 1656 N N . ALA A 1 207 ? -16.505 7.393 7.477 1.00 64.62 207 ALA A N 1
ATOM 1657 C CA . ALA A 1 207 ? -16.900 8.481 6.587 1.00 64.62 207 ALA A CA 1
ATOM 1658 C C . ALA A 1 207 ? -16.723 9.835 7.285 1.00 64.62 207 ALA A C 1
ATOM 1660 O O . ALA A 1 207 ? -17.033 9.904 8.496 1.00 64.62 207 ALA A O 1
#

Organism: Rhodococcus erythropolis (NCBI:txid1833)

Solvent-accessible surface area (backbone atoms only — not comparable to full-atom values): 11097 Å² total; per-residue (Å²): 77,82,42,48,32,37,34,44,52,68,48,51,70,25,23,62,73,67,51,74,69,38,77,46,65,31,32,31,27,53,32,69,91,44,62,68,59,32,41,72,44,54,67,85,41,70,46,75,20,43,45,44,78,40,90,55,70,76,42,73,40,73,34,95,83,73,49,89,63,61,37,66,31,34,41,24,29,38,36,50,84,50,42,28,22,36,31,60,41,59,74,77,76,58,66,57,48,78,52,50,14,28,31,34,59,63,20,50,56,54,41,105,36,70,67,24,52,47,32,49,71,76,42,54,78,91,27,44,21,57,30,32,29,72,45,42,28,42,37,36,30,36,29,27,54,38,64,30,90,86,43,77,82,45,99,71,71,19,63,72,47,79,37,63,46,83,92,48,67,42,80,41,84,40,90,58,64,72,93,71,54,57,70,47,67,78,48,92,50,93,73,43,38,28,42,38,34,31,44,37,32,35,32,34,25,63,117